Protein AF-X1EFK5-F1 (afdb_monomer)

Foldseek 3Di:
DVVCVVVVNPAQEDAAAFDDPQKDKAKDKAFDDDPVCVVVRCVVCVVVRRVDDCVQKDKDKDWDDWDADPVRTIMTIMTIIMHGPVRCVVVVVVSVVVSHDYPHYHHPQLVVLVVCVVVDDAPDPDDDPAFEWEWEWAAAQQWIKIFIDTNSDTHDIDTGRAHNVQLLVVQCVVVVHDSVVSSVVLLVDAADDDPVPDVVPDDPSNVSVVVRLVVVVVVVVVRVVVVPVVDDRYDYDYYHYHYPCVSRHPSVD

InterPro domains:
  IPR005883 Type IV pilus inner membrane component PilM [PF11104] (4-252)
  IPR005883 Type IV pilus inner membrane component PilM [TIGR01175] (2-251)
  IPR043129 ATPase, nucleotide binding domain [SSF53067] (10-107)
  IPR043129 ATPase, nucleotide binding domain [SSF53067] (129-252)
  IPR050696 Bacterial cell division protein FtsA/MreB [PTHR32432] (3-251)

Radius of gyration: 21.04 Å; Cα contacts (8 Å, |Δi|>4): 384; chains: 1; bounding box: 59×43×59 Å

Solvent-accessible surface area (backbone atoms only — not comparable to full-atom values): 14571 Å² total; per-residue (Å²): 92,65,70,38,61,79,67,71,51,80,77,40,71,40,74,48,65,47,84,53,90,70,51,46,63,45,73,46,81,44,71,62,73,57,80,91,47,44,64,61,57,47,64,70,53,39,70,85,76,43,98,61,67,66,89,57,33,48,74,52,75,44,84,73,50,75,50,69,47,98,88,66,50,55,29,26,37,29,41,39,37,36,33,43,44,82,71,51,49,64,56,52,54,50,30,53,77,52,64,35,46,75,78,44,83,45,41,48,67,61,53,48,45,66,75,41,48,94,77,50,63,70,75,71,83,77,92,62,90,45,50,58,30,33,36,39,38,33,28,30,51,73,29,23,39,40,30,35,31,41,62,80,39,85,67,45,63,45,78,40,88,53,26,46,48,59,41,22,52,49,36,11,63,75,70,74,48,53,59,69,58,20,44,52,48,57,73,70,43,66,53,71,76,67,96,82,43,53,74,90,76,54,51,72,60,35,54,48,44,54,55,52,52,50,52,52,52,51,53,50,52,53,51,53,52,53,50,49,73,76,37,82,51,67,37,81,74,51,76,46,76,33,50,75,54,55,69,41,51,66,72,87,114

Secondary structure (DSSP, 8-state):
-HHHHHTT----EEEEEE--TT-EEEEEEEE---HHHHHHHHHHHGGGT--S-STTEEEEEEEEEEEE-TTS-EEEEEEEEEEEHHHHHHHHHHHHHTT-EEEEEEEHHHHHHHHTGGGSPP---S--SSEEEEEEEEE-SS-EEEEEEETTEEEEEEEES--HHHHHHHHHHHHT--HHHHHHHHHHPPP--STT--GGG--HHHHHHHHHHHHHHHHHHHHHHHHHHHSSSEEEEEEEEESGGGGSTTTT-

pLDDT: mean 90.5, std 8.95, range [49.09, 98.5]

Mean predicted aligned error: 5.88 Å

Nearest PDB structures (foldseek):
  3jc8-assembly1_Ma  TM=8.433E-01  e=5.543E-17  Myxococcus xanthus DK 1622
  5eoy-assembly1_B  TM=6.710E-01  e=8.844E-16  Pseudomonas aeruginosa PAO1
  5eox-assembly1_B  TM=6.622E-01  e=1.000E-15  Pseudomonas aeruginosa PAO1
  5eoy-assembly1_A  TM=6.599E-01  e=1.131E-15  Pseudomonas aeruginosa PAO1
  5eq6-assembly1_B  TM=6.150E-01  e=1.968E-15  Pseudomonas aeruginosa PAO1

Structure (mmCIF, N/CA/C/O backbone):
data_AF-X1EFK5-F1
#
_entry.id   AF-X1EFK5-F1
#
loop_
_atom_site.group_PDB
_atom_site.id
_atom_site.type_symbol
_atom_site.label_atom_id
_atom_site.label_alt_id
_atom_site.label_comp_id
_atom_site.label_asym_id
_atom_site.label_entity_id
_atom_site.label_seq_id
_atom_site.pdbx_PDB_ins_code
_atom_site.Cartn_x
_atom_site.Cartn_y
_atom_site.Cartn_z
_atom_site.occupancy
_atom_site.B_iso_or_equiv
_atom_site.auth_seq_id
_atom_site.auth_comp_id
_atom_site.auth_asym_id
_atom_site.auth_atom_id
_atom_site.pdbx_PDB_model_num
ATOM 1 N N . ILE A 1 1 ? -21.624 -8.723 -3.333 1.00 80.75 1 ILE A N 1
ATOM 2 C CA . ILE A 1 1 ? -22.731 -8.443 -4.284 1.00 80.75 1 ILE A CA 1
ATOM 3 C C . ILE A 1 1 ? -23.569 -7.282 -3.770 1.00 80.75 1 ILE A C 1
ATOM 5 O O . ILE A 1 1 ? -23.765 -6.357 -4.537 1.00 80.75 1 ILE A O 1
ATOM 9 N N . GLU A 1 2 ? -23.960 -7.295 -2.493 1.00 89.50 2 GLU A N 1
ATOM 10 C CA . GLU A 1 2 ? -24.650 -6.192 -1.797 1.00 89.50 2 GLU A CA 1
ATOM 11 C C . GLU A 1 2 ? -24.075 -4.806 -2.128 1.00 89.50 2 GLU A C 1
ATOM 13 O O . GLU A 1 2 ? -24.748 -4.042 -2.802 1.00 89.50 2 GLU A O 1
ATOM 18 N N . LEU A 1 3 ? -22.780 -4.565 -1.874 1.00 90.06 3 LEU A N 1
ATOM 19 C CA . LEU A 1 3 ? -22.120 -3.295 -2.226 1.00 90.06 3 LEU A CA 1
ATOM 20 C C . LEU A 1 3 ? -22.341 -2.839 -3.683 1.00 90.06 3 LEU A C 1
ATOM 22 O O . LEU A 1 3 ? -22.539 -1.653 -3.929 1.00 90.06 3 LEU A O 1
ATOM 26 N N . LEU A 1 4 ? -22.292 -3.757 -4.659 1.00 90.12 4 LEU A N 1
ATOM 27 C CA . LEU A 1 4 ? -22.507 -3.402 -6.069 1.00 90.12 4 LEU A CA 1
ATOM 28 C C . LEU A 1 4 ? -23.964 -3.019 -6.330 1.00 90.12 4 LEU A C 1
ATOM 30 O O . LEU A 1 4 ? -24.215 -2.094 -7.096 1.00 90.12 4 LEU A O 1
ATOM 34 N N . ASN A 1 5 ? -24.905 -3.726 -5.702 1.00 90.44 5 ASN A N 1
ATOM 35 C CA . ASN A 1 5 ? -26.329 -3.439 -5.824 1.00 90.44 5 ASN A CA 1
ATOM 36 C C . ASN A 1 5 ? -26.669 -2.097 -5.169 1.00 90.44 5 ASN A C 1
ATOM 38 O O . ASN A 1 5 ? -27.293 -1.261 -5.818 1.00 90.44 5 ASN A O 1
ATOM 42 N N . ASP A 1 6 ? -26.184 -1.867 -3.949 1.00 94.50 6 ASP A N 1
ATOM 43 C CA . ASP A 1 6 ? -26.408 -0.632 -3.190 1.00 94.50 6 ASP A CA 1
ATOM 44 C C . ASP A 1 6 ? -25.792 0.582 -3.891 1.00 94.50 6 ASP A C 1
ATOM 46 O O . ASP A 1 6 ? -26.360 1.670 -3.883 1.00 94.50 6 ASP A O 1
ATOM 50 N N . SER A 1 7 ? -24.653 0.387 -4.564 1.00 92.56 7 SER A N 1
ATOM 51 C CA . SER A 1 7 ? -23.987 1.434 -5.351 1.00 92.56 7 SER A CA 1
ATOM 52 C C . SER A 1 7 ? -24.562 1.598 -6.768 1.00 92.56 7 SER A C 1
ATOM 54 O O . SER A 1 7 ? -24.068 2.420 -7.536 1.00 92.56 7 SER A O 1
ATOM 56 N N . GLY A 1 8 ? -25.551 0.790 -7.172 1.00 94.25 8 GLY A N 1
ATOM 57 C CA . GLY A 1 8 ? -26.124 0.811 -8.525 1.00 94.25 8 GLY A CA 1
ATOM 58 C C . GLY A 1 8 ? -25.172 0.350 -9.642 1.00 94.25 8 GLY A C 1
ATOM 59 O O . GLY A 1 8 ? -25.444 0.575 -10.824 1.00 94.25 8 GLY A O 1
ATOM 60 N N . ILE A 1 9 ? -24.058 -0.308 -9.305 1.00 94.06 9 ILE A N 1
ATOM 61 C CA . ILE A 1 9 ? -23.017 -0.719 -10.254 1.00 94.06 9 ILE A CA 1
ATOM 62 C C . ILE A 1 9 ? -23.409 -2.036 -10.938 1.00 94.06 9 ILE A C 1
ATOM 64 O O . ILE A 1 9 ? -23.478 -3.115 -10.338 1.00 94.06 9 ILE A O 1
ATOM 68 N N . ARG A 1 10 ? -23.629 -1.957 -12.254 1.00 92.38 10 ARG A N 1
ATOM 69 C CA . ARG A 1 10 ? -24.000 -3.109 -13.095 1.00 92.38 10 ARG A CA 1
ATOM 70 C C . ARG A 1 10 ? -22.813 -3.809 -13.744 1.00 92.38 10 ARG A C 1
ATOM 72 O O . ARG A 1 10 ? -22.925 -4.994 -14.054 1.00 92.38 10 ARG A O 1
ATOM 79 N N . ASP A 1 11 ? -21.690 -3.114 -13.927 1.00 93.44 11 ASP A N 1
ATOM 80 C CA . ASP A 1 11 ? -20.479 -3.752 -14.442 1.00 93.44 11 ASP A CA 1
ATOM 81 C C . ASP A 1 11 ? -19.990 -4.816 -13.444 1.00 93.44 11 ASP A C 1
ATOM 83 O O . ASP A 1 11 ? -20.235 -4.761 -12.233 1.00 93.44 11 ASP A O 1
ATOM 87 N N . ARG A 1 12 ? -19.362 -5.853 -13.982 1.00 94.00 12 ARG A N 1
ATOM 88 C CA . ARG A 1 12 ? -18.769 -6.957 -13.233 1.00 94.00 12 ARG A CA 1
ATOM 89 C C . ARG A 1 12 ? -17.267 -7.027 -13.437 1.00 94.00 12 ARG A C 1
ATOM 91 O O . ARG A 1 12 ? -16.645 -7.912 -12.878 1.00 94.00 12 ARG A O 1
ATOM 98 N N . LYS A 1 13 ? -16.664 -6.136 -14.216 1.00 96.00 13 LYS A N 1
ATOM 99 C CA . LYS A 1 13 ? -15.214 -6.022 -14.349 1.00 96.00 13 LYS A CA 1
ATOM 100 C C . LYS A 1 13 ? -14.667 -5.189 -13.196 1.00 96.00 13 LYS A C 1
ATOM 102 O O . LYS A 1 13 ? -15.255 -4.175 -12.834 1.00 96.00 13 LYS A O 1
ATOM 107 N N . ALA A 1 14 ? -13.537 -5.606 -12.638 1.00 95.00 14 ALA A N 1
ATOM 108 C CA . ALA A 1 14 ? -12.872 -4.857 -11.580 1.00 95.00 14 ALA A CA 1
ATOM 109 C C . ALA A 1 14 ? -11.353 -4.884 -11.737 1.00 95.00 14 ALA A C 1
ATOM 111 O O . ALA A 1 14 ? -10.776 -5.861 -12.217 1.00 95.00 14 ALA A O 1
ATOM 112 N N . ILE A 1 15 ? -10.719 -3.812 -11.281 1.00 95.62 15 ILE A N 1
ATOM 113 C CA . ILE A 1 15 ? -9.301 -3.795 -10.935 1.00 95.62 15 ILE A CA 1
ATOM 114 C C . ILE A 1 15 ? -9.251 -3.926 -9.418 1.00 95.62 15 ILE A C 1
ATOM 116 O O . ILE A 1 15 ? -9.940 -3.184 -8.718 1.00 95.62 15 ILE A O 1
ATOM 120 N N . ILE A 1 16 ? -8.479 -4.883 -8.915 1.00 94.88 16 ILE A N 1
ATOM 121 C CA . ILE A 1 16 ? -8.256 -5.029 -7.477 1.00 94.88 16 ILE A CA 1
ATOM 122 C C . ILE A 1 16 ? -6.823 -4.659 -7.137 1.00 94.88 16 ILE A C 1
ATOM 124 O O . ILE A 1 16 ? -5.939 -4.786 -7.976 1.00 94.88 16 ILE A O 1
ATOM 128 N N . ALA A 1 17 ? -6.598 -4.233 -5.900 1.00 93.38 17 ALA A N 1
ATOM 129 C CA . ALA A 1 17 ? -5.263 -4.040 -5.363 1.00 93.38 17 ALA A CA 1
ATOM 130 C C . ALA A 1 17 ? -5.050 -4.987 -4.182 1.00 93.38 17 ALA A C 1
ATOM 132 O O . ALA A 1 17 ? -5.898 -5.081 -3.293 1.00 93.38 17 ALA A O 1
ATOM 133 N N . ILE A 1 18 ? -3.914 -5.674 -4.166 1.00 91.69 18 ILE A N 1
ATOM 134 C CA . ILE A 1 18 ? -3.481 -6.526 -3.067 1.00 91.69 18 ILE A CA 1
ATOM 135 C C . ILE A 1 18 ? -2.423 -5.816 -2.229 1.00 91.69 18 ILE A C 1
ATOM 137 O O . ILE A 1 18 ? -1.687 -4.930 -2.670 1.00 91.69 18 ILE A O 1
ATOM 141 N N . THR A 1 19 ? -2.337 -6.244 -0.982 1.00 84.62 19 THR A N 1
ATOM 142 C CA . THR A 1 19 ? -1.261 -5.893 -0.067 1.00 84.62 19 THR A CA 1
ATOM 143 C C . THR A 1 19 ? -0.931 -7.114 0.777 1.00 84.62 19 THR A C 1
ATOM 145 O O . THR A 1 19 ? -1.76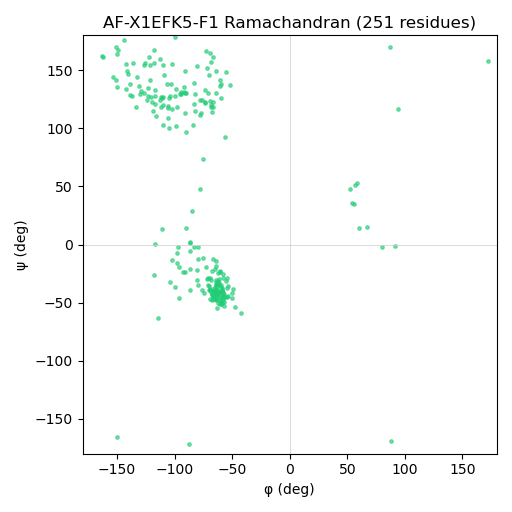2 -8.004 0.958 1.00 84.62 19 THR A O 1
ATOM 148 N N . GLY A 1 20 ? 0.290 -7.183 1.289 1.00 79.75 20 GLY A N 1
ATOM 149 C CA . GLY A 1 20 ? 0.718 -8.283 2.139 1.00 79.75 20 GLY A CA 1
ATOM 150 C C . GLY A 1 20 ? 2.203 -8.212 2.436 1.00 79.75 20 GLY A C 1
ATOM 151 O O . GLY A 1 20 ? 2.961 -7.575 1.712 1.00 79.75 20 GLY A O 1
ATOM 152 N N . GLN A 1 21 ? 2.633 -8.854 3.520 1.00 78.25 21 GLN A N 1
ATOM 153 C CA . GLN A 1 21 ? 4.052 -8.897 3.885 1.00 78.25 21 GLN A CA 1
ATOM 154 C C . GLN A 1 21 ? 4.893 -9.639 2.837 1.00 78.25 21 GLN A C 1
ATOM 156 O O . GLN A 1 21 ? 6.063 -9.328 2.649 1.00 78.25 21 GLN A O 1
ATOM 161 N N . LYS A 1 22 ? 4.285 -10.624 2.165 1.00 85.88 22 LYS A N 1
ATOM 162 C CA . LYS A 1 22 ? 4.946 -11.438 1.143 1.00 85.88 22 LYS A CA 1
ATOM 163 C C . LYS A 1 22 ? 4.889 -10.826 -0.258 1.00 85.88 22 LYS A C 1
ATOM 165 O O . LYS A 1 22 ? 5.498 -11.387 -1.156 1.00 85.88 22 LYS A O 1
ATOM 170 N N . VAL A 1 23 ? 4.185 -9.709 -0.456 1.00 90.88 23 VAL A N 1
ATOM 171 C CA . VAL A 1 23 ? 4.221 -8.983 -1.732 1.00 90.88 23 VAL A CA 1
ATOM 172 C C . VAL A 1 23 ? 5.522 -8.184 -1.769 1.00 90.88 23 VAL A C 1
ATOM 174 O O . VAL A 1 23 ? 5.707 -7.258 -0.980 1.00 90.88 23 VAL A O 1
ATOM 177 N N . ILE A 1 24 ? 6.441 -8.581 -2.643 1.00 89.94 24 ILE A N 1
ATOM 178 C CA . ILE A 1 24 ? 7.738 -7.938 -2.839 1.00 89.94 24 ILE A CA 1
ATOM 179 C C . ILE A 1 24 ? 7.613 -6.963 -3.996 1.00 89.94 24 ILE A C 1
ATOM 181 O O . ILE A 1 24 ? 7.130 -7.323 -5.061 1.00 89.94 24 ILE A O 1
ATOM 185 N N . ILE A 1 25 ? 8.053 -5.729 -3.776 1.00 91.19 25 ILE A N 1
ATOM 186 C CA . ILE A 1 25 ? 8.110 -4.690 -4.799 1.00 91.19 25 ILE A CA 1
ATOM 187 C C . ILE A 1 25 ? 9.485 -4.049 -4.685 1.00 91.19 25 ILE A C 1
ATOM 189 O O . ILE A 1 25 ? 9.835 -3.529 -3.618 1.00 91.19 25 ILE A O 1
ATOM 193 N N . ARG A 1 26 ? 10.291 -4.131 -5.741 1.00 88.12 26 ARG A N 1
ATOM 194 C CA . ARG A 1 26 ? 11.694 -3.719 -5.682 1.00 88.12 26 ARG A CA 1
ATOM 195 C C . ARG A 1 26 ? 12.184 -3.217 -7.029 1.00 88.12 26 ARG A C 1
ATOM 197 O O . ARG A 1 26 ? 11.945 -3.855 -8.044 1.00 88.12 26 ARG A O 1
ATOM 204 N N . GLU A 1 27 ? 12.907 -2.103 -7.023 1.00 88.88 27 GLU A N 1
ATOM 205 C CA . GLU A 1 27 ? 13.687 -1.694 -8.191 1.00 88.88 27 GLU A CA 1
ATOM 206 C C . GLU A 1 27 ? 14.952 -2.568 -8.256 1.00 88.88 27 GLU A C 1
ATOM 208 O O . GLU A 1 27 ? 15.706 -2.652 -7.280 1.00 88.88 27 GLU A O 1
ATOM 213 N N . ILE A 1 28 ? 15.157 -3.244 -9.384 1.00 91.50 28 ILE A N 1
ATOM 214 C CA . ILE A 1 28 ? 16.347 -4.040 -9.698 1.00 91.50 28 ILE A CA 1
ATOM 215 C C . ILE A 1 28 ? 17.047 -3.445 -10.923 1.00 91.50 28 ILE A C 1
ATOM 217 O O . ILE A 1 28 ? 16.429 -2.735 -11.717 1.00 91.50 28 ILE A O 1
ATOM 221 N N . VAL A 1 29 ? 18.346 -3.705 -11.058 1.00 92.00 29 VAL A N 1
ATOM 222 C CA . VAL A 1 29 ? 19.166 -3.213 -12.172 1.00 92.00 29 VAL A CA 1
ATOM 223 C C . VAL A 1 29 ? 19.586 -4.403 -13.020 1.00 92.00 29 VAL A C 1
ATOM 225 O O . VAL A 1 29 ? 20.175 -5.343 -12.492 1.00 92.00 29 VAL A O 1
ATOM 228 N N . LEU A 1 30 ? 19.282 -4.348 -14.314 1.00 94.31 30 LEU A N 1
ATOM 229 C CA . LEU A 1 30 ? 19.589 -5.384 -15.299 1.00 94.31 30 LEU A CA 1
ATOM 230 C C . LEU A 1 30 ? 20.376 -4.780 -16.473 1.00 94.31 30 LEU A C 1
ATOM 232 O O . LEU A 1 30 ? 20.253 -3.577 -16.716 1.00 94.31 30 LEU A O 1
ATOM 236 N N . PRO A 1 31 ? 21.155 -5.575 -17.226 1.00 94.56 31 PRO A N 1
ATOM 237 C CA . PRO A 1 31 ? 21.649 -5.160 -18.539 1.00 94.56 31 PRO A CA 1
ATOM 238 C C . PRO A 1 31 ? 20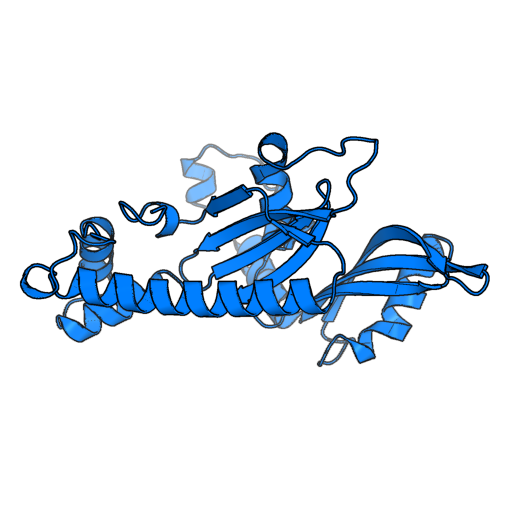.492 -4.761 -19.462 1.00 94.56 31 PRO A C 1
ATOM 240 O O . PRO A 1 31 ? 19.402 -5.323 -19.353 1.00 94.56 31 PRO A O 1
ATOM 243 N N . ILE A 1 32 ? 20.715 -3.806 -20.368 1.00 94.56 32 ILE A N 1
ATOM 244 C CA . ILE A 1 32 ? 19.691 -3.415 -21.345 1.00 94.56 32 ILE A CA 1
ATOM 245 C C . ILE A 1 32 ? 19.308 -4.604 -22.242 1.00 94.56 32 ILE A C 1
ATOM 247 O O . ILE A 1 32 ? 20.177 -5.342 -22.708 1.00 94.56 32 ILE A O 1
ATOM 251 N N . MET A 1 33 ? 18.012 -4.783 -22.489 1.00 93.69 33 MET A N 1
ATOM 252 C CA . MET A 1 33 ? 17.469 -5.844 -23.343 1.00 93.69 33 MET A CA 1
ATOM 253 C C . MET A 1 33 ? 16.176 -5.385 -24.020 1.00 93.69 33 MET A C 1
ATOM 255 O O . MET A 1 33 ? 15.612 -4.351 -23.652 1.00 93.69 33 MET A O 1
ATOM 259 N N . GLU A 1 34 ? 15.704 -6.137 -25.013 1.00 92.62 34 GLU A N 1
ATOM 260 C CA . GLU A 1 34 ? 14.408 -5.853 -25.631 1.00 92.62 34 GLU A CA 1
ATOM 261 C C . GLU A 1 34 ? 13.254 -6.206 -24.681 1.00 92.62 34 GLU A C 1
ATOM 263 O O . GLU A 1 34 ? 13.346 -7.136 -23.880 1.00 92.62 34 GLU A O 1
ATOM 268 N N . ASP A 1 35 ? 12.115 -5.520 -24.811 1.00 90.25 35 ASP A N 1
ATOM 269 C CA . ASP A 1 35 ? 10.960 -5.731 -23.923 1.00 90.25 35 ASP A CA 1
ATOM 270 C C . ASP A 1 35 ? 10.455 -7.192 -23.939 1.00 90.25 35 ASP A C 1
ATOM 272 O O . ASP A 1 35 ? 9.965 -7.697 -22.931 1.00 90.25 35 ASP A O 1
ATOM 276 N N . LYS A 1 36 ? 10.635 -7.912 -25.058 1.00 93.81 36 LYS A N 1
ATOM 277 C CA . LYS A 1 36 ? 10.289 -9.342 -25.186 1.00 93.81 36 LYS A CA 1
ATOM 278 C C . LYS A 1 36 ? 11.168 -10.266 -24.326 1.00 93.81 36 LYS A C 1
ATOM 280 O O . LYS A 1 36 ? 10.766 -11.387 -24.027 1.00 93.81 36 LYS A O 1
ATOM 285 N N . GLU A 1 37 ? 12.361 -9.810 -23.952 1.00 95.06 37 GLU A N 1
ATOM 286 C CA . GLU A 1 37 ? 13.355 -10.552 -23.165 1.00 95.06 37 GLU A CA 1
ATOM 287 C C . GLU A 1 37 ? 13.298 -10.183 -21.677 1.00 95.06 37 GLU A C 1
ATOM 289 O O . GLU A 1 37 ? 13.784 -10.942 -20.836 1.00 95.06 37 GLU A O 1
ATOM 294 N N . LEU A 1 38 ? 12.642 -9.063 -21.342 1.00 94.75 38 LEU A N 1
ATOM 295 C CA . LEU A 1 38 ? 12.546 -8.505 -19.992 1.00 94.75 38 LEU A CA 1
ATOM 296 C C . LEU A 1 38 ? 12.166 -9.551 -18.946 1.00 94.75 38 LEU A C 1
ATOM 298 O O . LEU A 1 38 ? 12.869 -9.724 -17.952 1.00 94.75 38 LEU A O 1
ATOM 302 N N . MET A 1 39 ? 11.066 -10.271 -19.173 1.00 95.12 39 MET A N 1
ATOM 303 C CA . MET A 1 39 ? 10.583 -11.253 -18.202 1.00 95.12 39 MET A CA 1
ATOM 304 C C . MET A 1 39 ? 11.569 -12.404 -17.998 1.00 95.12 39 MET A C 1
ATOM 306 O O . MET A 1 39 ? 11.714 -12.873 -16.874 1.00 95.12 39 MET A O 1
ATOM 310 N N . ALA A 1 40 ? 12.294 -12.832 -19.035 1.00 94.62 40 ALA A N 1
ATOM 311 C CA . ALA A 1 40 ? 13.311 -13.871 -18.889 1.00 94.62 40 ALA A CA 1
ATOM 312 C C . ALA A 1 40 ? 14.491 -13.379 -18.032 1.00 94.62 40 ALA A C 1
ATOM 314 O O . ALA A 1 40 ? 14.911 -14.076 -17.107 1.00 94.62 40 ALA A O 1
ATOM 315 N N . GLY A 1 41 ? 14.969 -12.154 -18.279 1.00 94.62 41 GLY A N 1
ATOM 316 C CA . GLY A 1 41 ? 16.014 -11.524 -17.466 1.00 94.62 41 GLY A CA 1
ATOM 317 C C . GLY A 1 41 ? 15.585 -11.314 -16.012 1.00 94.62 41 GLY A C 1
ATOM 318 O O . GLY A 1 41 ? 16.346 -11.584 -15.083 1.00 94.62 41 GLY A O 1
ATOM 319 N N . VAL A 1 42 ? 14.333 -10.908 -15.797 1.00 95.38 42 VAL A N 1
ATOM 320 C CA . VAL A 1 42 ? 13.751 -10.760 -14.459 1.00 95.38 42 VAL A CA 1
ATOM 321 C C . VAL A 1 42 ? 13.670 -12.099 -13.736 1.00 95.38 42 VAL A C 1
ATOM 323 O O . VAL A 1 42 ? 14.098 -12.178 -12.590 1.00 95.38 42 VAL A O 1
ATOM 326 N N . MET A 1 43 ? 13.160 -13.151 -14.380 1.00 94.88 43 MET A N 1
ATOM 327 C CA . MET A 1 43 ? 13.053 -14.483 -13.770 1.00 94.88 43 MET A CA 1
ATOM 328 C C . MET A 1 43 ? 14.422 -15.055 -13.385 1.00 94.88 43 MET A C 1
ATOM 330 O O . MET A 1 43 ? 14.529 -15.742 -12.372 1.00 94.88 43 MET A O 1
ATOM 334 N N . TRP A 1 44 ? 15.468 -14.736 -14.151 1.00 94.00 44 TRP A N 1
ATOM 335 C CA . TRP A 1 44 ? 16.843 -15.127 -13.842 1.00 94.00 44 TRP A CA 1
ATOM 336 C C . TRP A 1 44 ? 17.389 -14.447 -12.576 1.00 94.00 44 TRP A C 1
ATOM 338 O O . TRP A 1 44 ? 18.066 -15.074 -11.762 1.00 94.00 44 TRP A O 1
ATOM 348 N N . GLU A 1 45 ? 17.081 -13.165 -12.383 1.00 93.94 45 GLU A N 1
ATOM 349 C CA . GLU A 1 45 ? 17.593 -12.358 -11.268 1.00 93.94 45 GLU A CA 1
ATOM 350 C C . GLU A 1 45 ? 16.695 -12.392 -10.019 1.00 93.94 45 GLU A C 1
ATOM 352 O O . GLU A 1 45 ? 17.178 -12.213 -8.896 1.00 93.94 45 GLU A O 1
ATOM 357 N N . ALA A 1 46 ? 15.401 -12.681 -10.182 1.00 92.81 46 ALA A N 1
ATOM 358 C CA . ALA A 1 46 ? 14.395 -12.730 -9.122 1.00 92.81 46 ALA A CA 1
ATOM 359 C C . ALA A 1 46 ? 14.794 -13.551 -7.876 1.00 92.81 46 ALA A C 1
ATOM 361 O O . ALA A 1 46 ? 14.513 -13.063 -6.775 1.00 92.81 46 ALA A O 1
ATOM 362 N N . PRO A 1 47 ? 15.495 -14.708 -7.963 1.00 93.50 47 PRO A N 1
ATOM 363 C CA . PRO A 1 47 ? 15.904 -15.475 -6.781 1.00 93.50 47 PRO A CA 1
ATOM 364 C C . PRO A 1 47 ? 16.771 -14.692 -5.783 1.00 93.50 47 PRO A C 1
ATOM 366 O O . PRO A 1 47 ? 16.773 -14.993 -4.592 1.00 93.50 47 PRO A O 1
ATOM 369 N N . LYS A 1 48 ? 17.491 -13.652 -6.231 1.00 92.75 48 LYS A N 1
ATOM 370 C CA . LYS A 1 48 ? 18.295 -12.786 -5.347 1.00 92.75 48 LYS A CA 1
ATOM 371 C C . LYS A 1 48 ? 17.435 -11.849 -4.494 1.00 92.75 48 LYS A C 1
ATOM 373 O O . LYS A 1 48 ? 17.904 -11.308 -3.491 1.00 92.75 48 LYS A O 1
ATOM 378 N N . TYR A 1 49 ? 16.188 -11.620 -4.901 1.00 89.19 49 TYR A N 1
ATOM 379 C CA . TYR A 1 49 ? 15.306 -10.603 -4.331 1.00 89.19 49 TYR A CA 1
ATOM 380 C C . TYR A 1 49 ? 14.046 -11.183 -3.689 1.00 89.19 49 TYR A C 1
ATOM 382 O O . TYR A 1 49 ? 13.492 -10.552 -2.785 1.00 89.19 49 TYR A O 1
ATOM 390 N N . VAL A 1 50 ? 13.603 -12.355 -4.142 1.00 90.56 50 VAL A N 1
ATOM 391 C CA .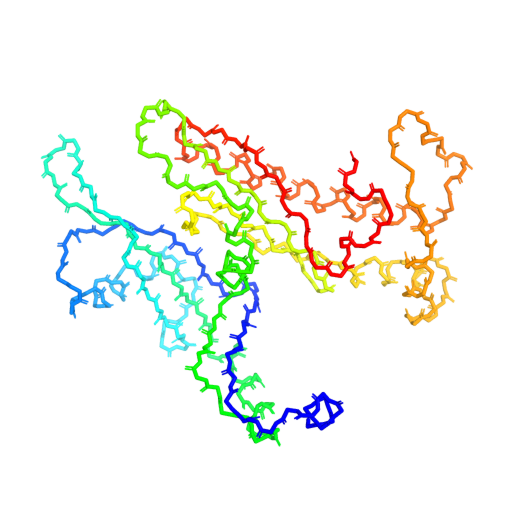 VAL A 1 50 ? 12.372 -13.020 -3.718 1.00 90.56 50 VAL A CA 1
ATOM 392 C C . VAL A 1 50 ? 12.731 -14.204 -2.808 1.00 90.56 50 VAL A C 1
ATOM 394 O O . VAL A 1 50 ? 13.273 -15.197 -3.281 1.00 90.56 50 VAL A O 1
ATOM 397 N N . PRO A 1 51 ? 12.458 -14.129 -1.490 1.00 89.25 51 PRO A N 1
ATOM 398 C CA . PRO A 1 51 ? 12.931 -15.108 -0.505 1.00 89.25 51 PRO A CA 1
ATOM 399 C C . PRO A 1 51 ? 12.018 -16.345 -0.390 1.00 89.25 51 PRO A C 1
ATOM 401 O O . PRO A 1 51 ? 11.871 -16.917 0.690 1.00 89.25 51 PRO A O 1
ATOM 404 N N . TYR A 1 52 ? 11.327 -16.709 -1.466 1.00 90.88 52 TYR A N 1
ATOM 405 C CA . TYR A 1 52 ? 10.400 -17.835 -1.528 1.00 90.88 52 TYR A CA 1
ATOM 406 C C . TYR A 1 52 ? 10.347 -18.395 -2.949 1.00 90.88 52 TYR A C 1
ATOM 408 O O . TYR A 1 52 ? 10.882 -17.796 -3.879 1.00 90.88 52 TYR A O 1
ATOM 416 N N . ASP A 1 53 ? 9.705 -19.551 -3.092 1.00 91.56 53 ASP A N 1
ATOM 417 C CA . ASP A 1 53 ? 9.631 -20.277 -4.354 1.00 91.56 53 ASP A CA 1
ATOM 418 C C . ASP A 1 53 ? 8.963 -19.446 -5.463 1.00 91.56 53 ASP A C 1
ATOM 420 O O . ASP A 1 53 ? 7.848 -18.934 -5.293 1.00 91.56 53 ASP A O 1
ATOM 424 N N . LEU A 1 54 ? 9.662 -19.301 -6.591 1.00 90.69 54 LEU A N 1
ATOM 425 C CA . LEU A 1 54 ? 9.168 -18.562 -7.749 1.00 90.69 54 LEU A CA 1
ATOM 426 C C . LEU A 1 54 ? 8.049 -19.322 -8.468 1.00 90.69 54 LEU A C 1
ATOM 428 O O . LEU A 1 54 ? 7.145 -18.678 -8.997 1.00 90.69 54 LEU A O 1
ATOM 432 N N . ASP A 1 55 ? 8.045 -20.657 -8.422 1.00 91.94 55 ASP A N 1
ATOM 433 C CA . ASP A 1 55 ? 7.016 -21.481 -9.069 1.00 91.94 55 ASP A CA 1
ATOM 434 C C . ASP A 1 55 ? 5.653 -21.316 -8.382 1.00 91.94 55 ASP A C 1
ATOM 436 O O . ASP A 1 55 ? 4.593 -21.338 -9.020 1.00 91.94 55 ASP A O 1
ATOM 440 N N . GLU A 1 56 ? 5.666 -21.045 -7.077 1.00 92.38 56 GLU A N 1
ATOM 441 C CA . GLU A 1 56 ? 4.481 -20.727 -6.272 1.00 92.38 56 GLU A CA 1
ATOM 442 C C . GLU A 1 56 ? 4.161 -19.227 -6.221 1.00 92.38 56 GLU A C 1
ATOM 444 O O . GLU A 1 56 ? 3.330 -18.768 -5.425 1.00 92.38 56 GLU A O 1
ATOM 449 N N . SER A 1 57 ? 4.779 -18.451 -7.109 1.00 94.12 57 SER A N 1
ATOM 450 C CA . SER A 1 57 ? 4.647 -17.002 -7.164 1.00 94.12 57 SER A CA 1
ATOM 451 C C . SER A 1 57 ? 4.128 -16.518 -8.507 1.00 94.12 57 SER A C 1
ATOM 453 O O . SER A 1 57 ? 4.234 -17.171 -9.540 1.00 94.12 57 SER A O 1
ATOM 455 N N . ILE A 1 58 ? 3.500 -15.352 -8.469 1.00 94.56 58 ILE A N 1
ATOM 456 C CA . ILE A 1 58 ? 3.193 -14.547 -9.643 1.00 94.56 58 ILE A CA 1
ATOM 457 C C . ILE A 1 58 ? 4.197 -13.406 -9.636 1.00 94.56 58 ILE A C 1
ATOM 459 O O . ILE A 1 58 ? 4.357 -12.732 -8.615 1.00 94.56 58 ILE A O 1
ATOM 463 N N . ILE A 1 59 ? 4.884 -13.235 -10.760 1.00 95.12 59 ILE A N 1
ATOM 464 C CA . ILE A 1 59 ? 5.907 -12.216 -10.953 1.00 95.12 59 ILE A CA 1
ATOM 465 C C . ILE A 1 59 ? 5.515 -11.372 -12.152 1.00 95.12 59 ILE A C 1
ATOM 467 O O . ILE A 1 59 ? 5.122 -11.905 -13.188 1.00 95.12 59 ILE A O 1
ATOM 471 N N . ASP A 1 60 ? 5.633 -10.066 -11.983 1.00 94.62 60 ASP A N 1
ATOM 472 C CA . ASP A 1 60 ? 5.447 -9.077 -13.030 1.00 94.62 60 ASP A CA 1
ATOM 473 C C . ASP A 1 60 ? 6.563 -8.033 -12.942 1.00 94.62 60 ASP A C 1
ATOM 475 O O . ASP A 1 60 ? 7.194 -7.860 -11.889 1.00 94.62 60 ASP A O 1
ATOM 479 N N . ALA A 1 61 ? 6.838 -7.365 -14.055 1.00 94.12 61 ALA A N 1
ATOM 480 C CA . ALA A 1 61 ? 7.927 -6.413 -14.141 1.00 94.12 61 ALA A CA 1
ATOM 481 C C . ALA A 1 61 ? 7.667 -5.302 -15.152 1.00 94.12 61 ALA A C 1
ATOM 483 O O . ALA A 1 61 ? 7.182 -5.533 -16.256 1.00 94.12 61 ALA A O 1
ATOM 484 N N . GLU A 1 62 ? 8.091 -4.094 -14.791 1.00 91.75 62 GLU A N 1
ATOM 485 C CA . GLU A 1 62 ? 7.978 -2.919 -15.649 1.00 91.75 62 GLU A CA 1
ATOM 486 C C . GLU A 1 62 ? 9.324 -2.202 -15.755 1.00 91.75 62 GLU A C 1
ATOM 488 O O . GLU A 1 62 ? 9.995 -1.948 -14.750 1.00 91.75 62 GLU A O 1
ATOM 493 N N . LYS A 1 63 ? 9.735 -1.862 -16.981 1.00 92.12 63 LYS A N 1
ATOM 494 C CA . LYS A 1 63 ? 10.923 -1.036 -17.218 1.00 92.12 63 LYS A CA 1
ATOM 495 C C . LYS A 1 63 ? 10.648 0.396 -16.754 1.00 92.12 63 LYS A C 1
ATOM 497 O O . LYS A 1 63 ? 9.718 1.037 -17.224 1.00 92.12 63 LYS A O 1
ATOM 502 N N . VAL A 1 64 ? 11.481 0.897 -15.846 1.00 88.56 64 VAL A N 1
ATOM 503 C CA . VAL A 1 64 ? 11.334 2.226 -15.233 1.00 88.56 64 VAL A CA 1
ATOM 504 C C . VAL A 1 64 ? 12.187 3.268 -15.945 1.00 88.56 64 VAL A C 1
ATOM 506 O O . VAL A 1 64 ? 11.723 4.380 -16.180 1.00 88.56 64 VAL A O 1
ATOM 509 N N . ASP A 1 65 ? 13.450 2.935 -16.223 1.00 87.50 65 ASP A N 1
ATOM 510 C CA . ASP A 1 65 ? 14.417 3.861 -16.821 1.00 87.50 65 ASP A CA 1
ATOM 511 C C . ASP A 1 65 ? 15.609 3.105 -17.426 1.00 87.50 65 ASP A C 1
ATOM 513 O O . ASP A 1 65 ? 15.885 1.967 -17.042 1.00 87.50 65 ASP A O 1
ATOM 517 N N . GLU A 1 66 ? 16.353 3.756 -18.312 1.00 92.69 66 GLU A N 1
ATOM 518 C CA . GLU A 1 66 ? 17.592 3.252 -18.914 1.00 92.69 66 GLU A CA 1
ATOM 519 C C . GLU A 1 66 ? 18.739 4.216 -18.599 1.00 92.69 66 GLU A C 1
ATOM 521 O O . GLU A 1 66 ? 18.569 5.433 -18.568 1.00 92.69 66 GLU A O 1
ATOM 526 N N . PHE A 1 67 ? 19.929 3.689 -18.326 1.00 89.62 67 PHE A N 1
ATOM 527 C CA . PHE A 1 67 ? 21.091 4.510 -17.998 1.00 89.62 67 PHE A CA 1
ATOM 528 C C . PHE A 1 67 ? 22.392 3.845 -18.436 1.00 89.62 67 PHE A C 1
ATOM 530 O O . PHE A 1 67 ? 22.440 2.651 -18.717 1.00 89.62 67 PHE A O 1
ATOM 537 N N . VAL A 1 68 ? 23.464 4.632 -18.497 1.00 92.25 68 VAL A N 1
ATOM 538 C CA . VAL A 1 68 ? 24.808 4.140 -18.814 1.00 92.25 68 VAL A CA 1
ATOM 539 C C . VAL A 1 68 ? 25.660 4.218 -17.555 1.00 92.25 68 VAL A C 1
ATOM 541 O O . VAL A 1 68 ? 25.721 5.264 -16.902 1.00 92.25 68 VAL A O 1
ATOM 544 N N . GLU A 1 69 ? 26.283 3.106 -17.182 1.00 90.25 69 GLU A N 1
ATOM 545 C CA . GLU A 1 69 ? 27.242 3.057 -16.083 1.00 90.25 69 GLU A CA 1
ATOM 546 C C . GLU A 1 69 ? 28.570 3.725 -16.462 1.00 90.25 69 GLU A C 1
ATOM 548 O O . GLU A 1 69 ? 28.842 4.042 -17.620 1.00 90.25 69 GLU A O 1
ATOM 553 N N . LYS A 1 70 ? 29.420 3.988 -15.462 1.00 87.00 70 LYS A N 1
ATOM 554 C CA . LYS A 1 70 ? 30.690 4.711 -15.662 1.00 87.00 70 LYS A CA 1
ATOM 555 C C . LYS A 1 70 ? 31.666 3.988 -16.595 1.00 87.00 70 LYS A C 1
ATOM 557 O O . LYS A 1 70 ? 32.544 4.630 -17.159 1.00 87.00 70 LYS A O 1
ATOM 562 N N . ASP A 1 71 ? 31.532 2.675 -16.713 1.00 90.69 71 ASP A N 1
ATOM 563 C CA . ASP A 1 71 ? 32.321 1.803 -17.581 1.00 90.69 71 ASP A CA 1
ATOM 564 C C . ASP A 1 71 ? 31.757 1.699 -19.013 1.00 90.69 71 ASP A C 1
ATOM 566 O O . ASP A 1 71 ? 32.338 1.015 -19.851 1.00 90.69 71 ASP A O 1
ATOM 570 N N . GLY A 1 72 ? 30.658 2.402 -19.314 1.00 91.19 72 GLY A N 1
ATOM 571 C CA . GLY A 1 72 ? 30.015 2.424 -20.628 1.00 91.19 72 GLY A CA 1
ATOM 572 C C . GLY A 1 72 ? 28.921 1.372 -20.817 1.00 91.19 72 GLY A C 1
ATOM 573 O O . GLY A 1 72 ? 28.286 1.353 -21.875 1.00 91.19 72 GLY A O 1
ATOM 574 N N . ASN A 1 73 ? 28.655 0.527 -19.816 1.00 93.31 73 ASN A N 1
ATOM 575 C CA . ASN A 1 73 ? 27.615 -0.493 -19.906 1.00 93.31 73 ASN A CA 1
ATOM 576 C C . ASN A 1 73 ? 26.217 0.131 -19.870 1.00 93.31 73 ASN A C 1
ATOM 578 O O . ASN A 1 73 ? 25.895 0.945 -19.004 1.00 93.31 73 ASN A O 1
ATOM 582 N N . LYS A 1 74 ? 25.367 -0.263 -20.823 1.00 95.19 74 LYS A N 1
ATOM 583 C CA . LYS A 1 74 ? 23.960 0.146 -20.860 1.00 95.19 74 LYS A CA 1
ATOM 584 C C . LYS A 1 74 ? 23.140 -0.755 -19.944 1.00 95.19 74 LYS A C 1
ATOM 586 O O . LYS A 1 74 ? 23.062 -1.964 -20.157 1.00 95.19 74 LYS A O 1
ATOM 591 N N . MET A 1 75 ? 22.498 -0.140 -18.966 1.00 95.38 75 MET A N 1
ATOM 592 C CA . MET A 1 75 ? 21.703 -0.790 -17.936 1.00 95.38 75 MET A CA 1
ATOM 593 C C . MET A 1 75 ? 20.274 -0.254 -17.957 1.00 95.38 75 MET A C 1
ATOM 595 O O . MET A 1 75 ? 19.993 0.834 -18.459 1.00 95.38 75 MET A O 1
ATOM 599 N N . MET A 1 76 ? 19.366 -1.003 -17.354 1.00 93.81 76 MET A N 1
ATOM 600 C CA . MET A 1 76 ? 17.978 -0.615 -17.161 1.00 93.81 76 MET A CA 1
ATOM 601 C C . MET A 1 76 ? 17.541 -0.864 -15.721 1.00 93.81 76 MET A C 1
ATOM 603 O O . MET A 1 76 ? 17.955 -1.828 -15.075 1.00 93.81 76 MET A O 1
ATOM 607 N N . ARG A 1 77 ? 16.698 0.032 -15.208 1.00 91.56 77 ARG A N 1
ATOM 608 C CA . ARG A 1 77 ? 15.987 -0.123 -13.936 1.00 91.56 77 ARG A CA 1
ATOM 609 C C . ARG A 1 77 ? 14.647 -0.771 -14.211 1.00 91.56 77 ARG A C 1
ATOM 611 O O . ARG A 1 77 ? 13.898 -0.307 -15.069 1.00 91.56 77 ARG A O 1
ATOM 618 N N . VAL A 1 78 ? 14.330 -1.802 -13.446 1.00 93.38 78 VAL A N 1
ATOM 619 C CA . VAL A 1 78 ? 13.086 -2.559 -13.569 1.00 93.38 78 VAL A CA 1
ATOM 620 C C . VAL A 1 78 ? 12.397 -2.601 -12.220 1.00 93.38 78 VAL A C 1
ATOM 622 O O . VAL A 1 78 ? 13.022 -2.931 -11.214 1.00 93.38 78 VAL A O 1
ATOM 625 N N . LEU A 1 79 ? 11.108 -2.278 -12.189 1.00 91.94 79 LEU A N 1
ATOM 626 C CA . LEU A 1 79 ? 10.267 -2.482 -11.023 1.00 91.94 79 LEU A CA 1
ATOM 627 C C . LEU A 1 79 ? 9.768 -3.925 -11.042 1.00 91.94 79 LEU A C 1
ATOM 629 O O . LEU A 1 79 ? 8.866 -4.263 -11.798 1.00 91.94 79 LEU A O 1
ATOM 633 N N . LEU A 1 80 ? 10.369 -4.766 -10.208 1.00 93.81 80 LEU A N 1
ATOM 634 C CA . LEU A 1 80 ? 9.940 -6.136 -9.966 1.00 93.81 80 LEU A CA 1
ATOM 635 C C . LEU A 1 80 ? 8.805 -6.150 -8.942 1.00 93.81 80 LEU A C 1
ATOM 637 O O . LEU A 1 80 ? 8.962 -5.609 -7.843 1.00 93.81 80 LEU A O 1
ATOM 641 N N . VAL A 1 81 ? 7.714 -6.843 -9.259 1.00 93.88 81 VAL A N 1
ATOM 642 C CA . VAL A 1 81 ? 6.646 -7.187 -8.319 1.00 93.88 81 VAL A CA 1
ATOM 643 C C . VAL A 1 81 ? 6.512 -8.705 -8.249 1.00 93.88 81 VAL A C 1
ATOM 645 O O . VAL A 1 81 ? 6.342 -9.365 -9.266 1.00 93.88 81 VAL A O 1
ATOM 648 N N . ALA A 1 82 ? 6.563 -9.269 -7.045 1.00 94.62 82 ALA A N 1
ATOM 649 C CA . ALA A 1 82 ? 6.354 -10.693 -6.811 1.00 94.62 82 ALA A CA 1
ATOM 650 C C . ALA A 1 82 ? 5.358 -10.912 -5.671 1.00 94.62 82 ALA A C 1
ATOM 652 O O . ALA A 1 82 ? 5.429 -10.259 -4.626 1.00 94.62 82 ALA A O 1
ATOM 653 N N . ALA A 1 83 ? 4.424 -11.838 -5.854 1.00 94.62 83 ALA A N 1
ATOM 654 C CA . ALA A 1 83 ? 3.450 -12.207 -4.838 1.00 94.62 83 ALA A CA 1
ATOM 655 C C . ALA A 1 83 ? 3.179 -13.717 -4.873 1.00 94.62 83 ALA A C 1
ATOM 657 O O . ALA A 1 83 ? 2.903 -14.257 -5.945 1.00 94.62 83 ALA A O 1
ATOM 658 N N . PRO A 1 84 ? 3.168 -14.411 -3.720 1.00 94.56 84 PRO A N 1
ATOM 659 C CA . PRO A 1 84 ? 2.783 -15.814 -3.683 1.00 94.56 84 PRO A CA 1
ATOM 660 C C . PRO A 1 84 ? 1.344 -16.004 -4.165 1.00 94.56 84 PRO A C 1
ATOM 662 O O . PRO A 1 84 ? 0.449 -15.239 -3.783 1.00 94.56 84 PRO A O 1
ATOM 665 N N . LYS A 1 85 ? 1.084 -17.082 -4.909 1.00 94.38 85 LYS A N 1
ATOM 666 C CA . LYS A 1 85 ? -0.268 -17.456 -5.359 1.00 94.38 85 LYS A CA 1
ATOM 667 C C . LYS A 1 85 ? -1.250 -17.553 -4.189 1.00 94.38 85 LYS A C 1
ATOM 669 O O . LYS A 1 85 ? -2.392 -17.120 -4.313 1.00 94.38 85 LYS A O 1
ATOM 674 N N . SER A 1 86 ? -0.785 -18.015 -3.026 1.00 93.19 86 SER A N 1
ATOM 675 C CA . SER A 1 86 ? -1.568 -18.092 -1.781 1.00 93.19 86 SER A CA 1
ATOM 676 C C . SER A 1 86 ? -2.089 -16.744 -1.264 1.00 93.19 86 SER A C 1
ATOM 678 O O . SER A 1 86 ? -3.087 -16.719 -0.547 1.00 93.19 86 SER A O 1
ATOM 680 N N . ILE A 1 87 ? -1.462 -15.620 -1.631 1.00 91.62 87 ILE A N 1
ATOM 681 C CA . ILE A 1 87 ? -1.966 -14.276 -1.310 1.00 91.62 87 ILE A CA 1
ATOM 682 C C . ILE A 1 87 ? -3.077 -13.862 -2.279 1.00 91.62 87 ILE A C 1
ATOM 684 O O . ILE A 1 87 ? -4.018 -13.198 -1.863 1.00 91.62 87 ILE A O 1
ATOM 688 N N . ILE A 1 88 ? -2.995 -14.260 -3.551 1.00 93.44 88 ILE A N 1
ATOM 689 C CA . ILE A 1 88 ? -3.912 -13.821 -4.616 1.00 93.44 88 ILE A CA 1
ATOM 690 C C . ILE A 1 88 ? -5.169 -14.698 -4.681 1.00 93.44 88 ILE A C 1
ATOM 692 O O . ILE A 1 88 ? -6.276 -14.187 -4.859 1.00 93.44 88 ILE A O 1
ATOM 696 N N . GLN A 1 89 ? -5.023 -16.012 -4.496 1.00 94.25 89 GLN A N 1
ATOM 697 C CA . GLN A 1 89 ? -6.111 -16.989 -4.608 1.00 94.25 89 GLN A CA 1
ATOM 698 C C . GLN A 1 89 ? -7.340 -16.663 -3.739 1.00 94.25 89 GLN A C 1
ATOM 700 O O . GLN A 1 89 ? -8.448 -16.713 -4.277 1.00 94.25 89 GLN A O 1
ATOM 705 N N . PRO A 1 90 ? -7.213 -16.255 -2.457 1.00 94.44 90 PRO A N 1
ATOM 706 C CA . PRO A 1 90 ? -8.378 -15.888 -1.652 1.00 94.44 90 PRO A CA 1
ATOM 707 C C . PRO A 1 90 ? -9.199 -14.743 -2.260 1.00 94.44 90 PRO A C 1
ATOM 709 O O . PRO A 1 90 ? -10.429 -14.788 -2.232 1.00 94.44 90 PRO A O 1
ATOM 712 N N . TYR A 1 91 ? -8.544 -13.745 -2.868 1.00 94.00 91 TYR A N 1
ATOM 713 C CA . TYR A 1 91 ? -9.243 -12.668 -3.575 1.00 94.00 91 TYR A CA 1
ATOM 714 C C . TYR A 1 91 ? -9.977 -13.209 -4.801 1.00 94.00 91 TYR A C 1
ATOM 716 O O . TYR A 1 91 ? -11.142 -12.876 -5.008 1.00 94.00 91 TYR A O 1
ATOM 724 N N . MET A 1 92 ? -9.332 -14.074 -5.589 1.00 95.44 92 MET A N 1
ATOM 725 C CA . MET A 1 92 ? -9.952 -14.676 -6.776 1.00 95.44 92 MET A CA 1
ATOM 726 C C . MET A 1 92 ? -11.201 -15.485 -6.417 1.00 95.44 92 MET A C 1
ATOM 728 O O . MET A 1 92 ? -12.226 -15.356 -7.084 1.00 95.44 92 MET A O 1
ATOM 732 N N . GLU A 1 93 ? -11.155 -16.253 -5.328 1.00 96.38 93 GLU A N 1
ATOM 733 C CA . GLU A 1 93 ? -12.302 -17.020 -4.835 1.00 96.38 93 GLU A CA 1
ATOM 734 C C . GLU A 1 93 ? -13.468 -16.119 -4.412 1.00 96.38 93 GLU A C 1
ATOM 736 O O . GLU A 1 93 ? -14.624 -16.381 -4.758 1.00 96.38 93 GLU A O 1
ATOM 741 N N . VAL A 1 94 ? -13.184 -15.016 -3.712 1.00 94.88 94 VAL A N 1
ATOM 742 C CA . VAL A 1 94 ? -14.208 -14.030 -3.333 1.00 94.88 94 VAL A CA 1
ATOM 743 C C . VAL A 1 94 ? -14.822 -13.372 -4.571 1.00 94.88 94 VAL A C 1
ATOM 745 O O . VAL A 1 94 ? -16.049 -13.299 -4.680 1.00 94.88 94 VAL A O 1
ATOM 748 N N . LEU A 1 95 ? -14.000 -12.936 -5.530 1.00 95.19 95 LEU A N 1
ATOM 749 C CA . LEU A 1 95 ? -14.477 -12.310 -6.766 1.00 95.19 95 LEU A CA 1
ATOM 750 C C . LEU A 1 95 ? -15.323 -13.275 -7.599 1.00 95.19 95 LEU A C 1
ATOM 752 O O . LEU A 1 95 ? -16.401 -12.898 -8.059 1.00 95.19 95 LEU A O 1
ATOM 756 N N . LYS A 1 96 ? -14.902 -14.539 -7.716 1.00 95.50 96 LYS A N 1
ATOM 757 C CA . LYS A 1 96 ? -15.652 -15.594 -8.408 1.00 95.50 96 LYS A CA 1
ATOM 758 C C . LYS A 1 96 ? -17.026 -15.810 -7.779 1.00 95.50 96 LYS A C 1
ATOM 760 O O . LYS A 1 96 ? -18.029 -15.794 -8.494 1.00 95.50 96 LYS A O 1
ATOM 765 N N . LYS A 1 97 ? -17.102 -15.932 -6.448 1.00 94.69 97 LYS A N 1
ATOM 766 C CA . LYS A 1 97 ? -18.377 -16.037 -5.709 1.00 94.69 97 LYS A CA 1
ATOM 767 C C . LYS A 1 97 ? -19.261 -14.805 -5.912 1.00 94.69 97 LYS A C 1
ATOM 769 O O . LYS A 1 97 ? -20.477 -14.931 -6.026 1.00 94.69 97 LYS A O 1
ATOM 774 N N . ALA A 1 98 ? -18.654 -13.625 -6.013 1.00 93.81 98 ALA A N 1
ATOM 775 C CA . ALA A 1 98 ? -19.350 -12.374 -6.294 1.00 93.81 98 ALA A CA 1
ATOM 776 C C . ALA A 1 98 ? -19.689 -12.159 -7.783 1.00 93.81 98 ALA A C 1
ATOM 778 O O . ALA A 1 98 ? -20.325 -11.155 -8.108 1.00 93.81 98 ALA A O 1
ATOM 779 N N . ARG A 1 99 ? -19.297 -13.081 -8.678 1.00 94.31 99 ARG A N 1
ATOM 780 C CA . ARG A 1 99 ? -19.416 -12.960 -10.144 1.00 94.31 99 ARG A CA 1
ATOM 781 C C . ARG A 1 99 ? -18.733 -11.702 -10.697 1.00 94.31 99 ARG A C 1
ATOM 783 O O . ARG A 1 99 ? -19.229 -11.094 -11.641 1.00 94.31 99 ARG A O 1
ATOM 790 N N . ILE A 1 100 ? -17.614 -11.310 -10.093 1.00 96.19 100 ILE A N 1
ATOM 791 C CA . ILE A 1 100 ? -16.753 -10.214 -10.538 1.00 96.19 100 ILE A CA 1
ATOM 792 C C . ILE A 1 100 ? -15.581 -10.810 -11.325 1.00 96.19 100 ILE A C 1
ATOM 794 O O . ILE A 1 100 ? -14.963 -11.785 -10.906 1.00 96.19 100 ILE A O 1
ATOM 798 N N . ILE A 1 101 ? -15.280 -10.214 -12.472 1.00 96.31 101 ILE A N 1
ATOM 799 C CA . ILE A 1 101 ? -14.206 -10.572 -13.390 1.00 96.31 101 ILE A CA 1
ATOM 800 C C . ILE A 1 101 ? -13.024 -9.626 -13.123 1.00 96.31 101 ILE A C 1
ATOM 802 O O . ILE A 1 101 ? -13.065 -8.473 -13.572 1.00 96.31 101 ILE A O 1
ATOM 806 N N . PRO A 1 102 ? -11.970 -10.067 -12.412 1.00 95.88 102 PRO A N 1
ATOM 807 C CA . PRO A 1 102 ? -10.763 -9.265 -12.264 1.00 95.88 102 PRO A CA 1
ATOM 808 C C . PRO A 1 102 ? -10.102 -9.072 -13.631 1.00 95.88 102 PRO A C 1
ATOM 810 O O . PRO A 1 102 ? -9.914 -10.027 -14.385 1.00 95.88 102 PRO A O 1
ATOM 813 N N . LYS A 1 103 ? -9.776 -7.824 -13.964 1.00 96.94 103 LYS A N 1
ATOM 814 C CA . LYS A 1 103 ? -9.010 -7.464 -15.164 1.00 96.94 103 LYS A CA 1
ATOM 815 C C . LYS A 1 103 ? -7.545 -7.221 -14.857 1.00 96.94 103 LYS A C 1
ATOM 817 O O . LYS A 1 103 ? -6.704 -7.585 -15.665 1.00 96.94 103 LYS A O 1
ATOM 822 N N . ILE A 1 104 ? -7.269 -6.632 -13.698 1.00 95.25 104 ILE A N 1
ATOM 823 C CA . ILE A 1 104 ? -5.922 -6.344 -13.216 1.00 95.25 104 ILE A CA 1
ATOM 824 C C . ILE A 1 104 ? -5.886 -6.668 -11.723 1.00 95.25 104 ILE A C 1
ATOM 826 O O . ILE A 1 104 ? -6.833 -6.358 -10.989 1.00 95.25 104 ILE A O 1
ATOM 830 N N . VAL A 1 105 ? -4.793 -7.298 -11.298 1.00 95.00 105 VAL A N 1
ATOM 831 C CA . VAL A 1 105 ? -4.424 -7.455 -9.892 1.00 95.00 105 VAL A CA 1
ATOM 832 C C . VAL A 1 105 ? -3.211 -6.573 -9.658 1.00 95.00 105 VAL A C 1
ATOM 834 O O . VAL A 1 105 ? -2.108 -6.905 -10.066 1.00 95.00 105 VAL A O 1
ATOM 837 N N . ASP A 1 106 ? -3.443 -5.427 -9.042 1.00 94.19 106 ASP A N 1
ATOM 838 C CA . ASP A 1 106 ? -2.420 -4.436 -8.749 1.00 94.19 106 ASP A CA 1
ATOM 839 C C . ASP A 1 106 ? -1.954 -4.534 -7.294 1.00 94.19 106 ASP A C 1
ATOM 841 O O . ASP A 1 106 ? -2.488 -5.303 -6.499 1.00 94.19 106 ASP A O 1
ATOM 845 N N . VAL A 1 107 ? -1.000 -3.703 -6.907 1.00 92.56 107 VAL A N 1
ATOM 846 C CA . VAL A 1 107 ? -0.535 -3.506 -5.541 1.00 92.56 107 VAL A CA 1
ATOM 847 C C . VAL A 1 107 ? -0.964 -2.139 -5.017 1.00 92.56 107 VAL A C 1
ATOM 849 O O . VAL A 1 107 ? -0.993 -1.142 -5.740 1.00 92.56 107 VAL A O 1
ATOM 852 N N . VAL A 1 108 ? -1.264 -2.065 -3.718 1.00 92.62 108 VAL A N 1
ATOM 853 C CA . VAL A 1 108 ? -1.758 -0.829 -3.077 1.00 92.62 108 VAL A CA 1
ATOM 854 C C . VAL A 1 108 ? -0.827 0.370 -3.298 1.00 92.62 108 VAL A C 1
ATOM 856 O O . VAL A 1 108 ? -1.311 1.476 -3.510 1.00 92.62 108 VAL A O 1
ATOM 859 N N . SER A 1 109 ? 0.496 0.181 -3.301 1.00 92.25 109 SER A N 1
ATOM 860 C CA . SER A 1 109 ? 1.443 1.284 -3.527 1.00 92.25 109 SER A CA 1
ATOM 861 C C . SER A 1 109 ? 1.337 1.898 -4.926 1.00 92.25 109 SER A C 1
ATOM 863 O O . SER A 1 109 ? 1.422 3.114 -5.052 1.00 92.25 109 SER A O 1
ATOM 865 N N . SER A 1 110 ? 1.110 1.084 -5.960 1.00 91.56 110 SER A N 1
ATOM 866 C CA . SER A 1 110 ? 0.927 1.560 -7.340 1.00 91.56 110 SER A CA 1
ATOM 867 C C . SER A 1 110 ? -0.452 2.206 -7.520 1.00 91.56 110 SER A C 1
ATOM 869 O O . SER A 1 110 ? -0.571 3.306 -8.060 1.00 91.56 110 SER A O 1
ATOM 871 N N . ALA A 1 111 ? -1.494 1.598 -6.942 1.00 94.00 111 ALA A N 1
ATOM 872 C CA . ALA A 1 111 ? -2.831 2.187 -6.908 1.00 94.00 111 ALA A CA 1
ATOM 873 C C . ALA A 1 111 ? -2.858 3.562 -6.223 1.00 94.00 111 ALA A C 1
ATOM 875 O O . ALA A 1 111 ? -3.493 4.486 -6.730 1.00 94.00 111 ALA A O 1
ATOM 876 N N . ASN A 1 112 ? -2.125 3.723 -5.119 1.00 93.31 112 ASN A N 1
ATOM 877 C CA . ASN A 1 112 ? -1.995 4.999 -4.420 1.00 93.31 112 ASN A CA 1
ATOM 878 C C . ASN A 1 112 ? -1.339 6.075 -5.289 1.00 93.31 112 ASN A C 1
ATOM 880 O O . ASN A 1 112 ? -1.795 7.214 -5.277 1.00 93.31 112 ASN A O 1
ATOM 884 N N . ILE A 1 113 ? -0.302 5.736 -6.061 1.00 93.19 113 ILE A N 1
ATOM 885 C CA . ILE A 1 113 ? 0.342 6.699 -6.965 1.00 93.19 113 ILE A CA 1
ATOM 886 C C . ILE A 1 113 ? -0.673 7.257 -7.959 1.00 93.19 113 ILE A C 1
ATOM 888 O O . ILE A 1 113 ? -0.783 8.471 -8.086 1.0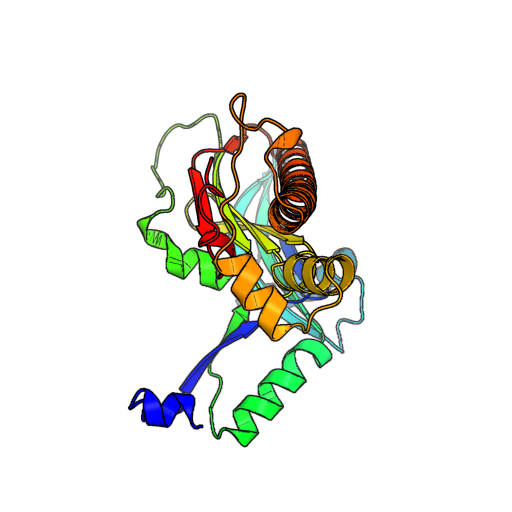0 93.19 113 ILE A O 1
ATOM 892 N N . ARG A 1 114 ? -1.470 6.390 -8.594 1.00 93.50 114 ARG A N 1
ATOM 893 C CA . ARG A 1 114 ? -2.510 6.830 -9.538 1.00 93.50 114 ARG A CA 1
ATOM 894 C C . ARG A 1 114 ? -3.614 7.634 -8.859 1.00 93.50 114 ARG A C 1
ATOM 896 O O . ARG A 1 114 ? -4.061 8.637 -9.399 1.00 93.50 114 ARG A O 1
ATOM 903 N N . ALA A 1 115 ? -4.035 7.232 -7.660 1.00 94.56 115 ALA A N 1
ATOM 904 C CA . ALA A 1 115 ? -5.052 7.962 -6.904 1.00 94.56 115 ALA A CA 1
ATOM 905 C C . ALA A 1 115 ? -4.605 9.387 -6.531 1.00 94.56 115 ALA A C 1
ATOM 907 O O . ALA A 1 115 ? -5.433 10.294 -6.443 1.00 94.56 115 ALA A O 1
ATOM 908 N N . PHE A 1 116 ? -3.302 9.589 -6.320 1.00 94.50 116 PHE A N 1
ATOM 909 C CA . PHE A 1 116 ? -2.734 10.861 -5.883 1.00 94.50 116 PHE A CA 1
ATOM 910 C C . PHE A 1 116 ? -1.893 11.568 -6.951 1.00 94.50 116 PHE A C 1
ATOM 912 O O . PHE A 1 116 ? -1.225 12.541 -6.618 1.00 94.50 116 PHE A O 1
ATOM 919 N N . GLU A 1 117 ? -1.958 11.151 -8.216 1.00 92.56 117 GLU A N 1
ATOM 920 C CA . GLU A 1 117 ? -1.101 11.642 -9.307 1.00 92.56 117 GLU A CA 1
ATOM 921 C C . GLU A 1 117 ? -1.060 13.175 -9.393 1.00 92.56 117 GLU A C 1
ATOM 923 O O . GLU A 1 117 ? 0.014 13.771 -9.383 1.00 92.56 117 GLU A O 1
ATOM 928 N N . ASN A 1 118 ? -2.225 13.825 -9.322 1.00 92.00 118 ASN A N 1
ATOM 929 C CA . ASN A 1 118 ? -2.354 15.288 -9.375 1.00 92.00 118 ASN A CA 1
ATOM 930 C C . ASN A 1 118 ? -1.754 16.034 -8.164 1.00 92.00 118 ASN A C 1
ATOM 932 O O . ASN A 1 118 ? -1.635 17.258 -8.187 1.00 92.00 118 ASN A O 1
ATOM 936 N N . HIS A 1 119 ? -1.406 15.324 -7.091 1.00 91.56 119 HIS A N 1
ATOM 937 C CA . HIS A 1 119 ? -0.782 15.881 -5.887 1.00 91.56 119 HIS A CA 1
ATOM 938 C C . HIS A 1 119 ? 0.726 15.609 -5.827 1.00 91.56 119 HIS A C 1
ATOM 940 O O . HIS A 1 119 ? 1.428 16.215 -5.006 1.00 91.56 119 HIS A O 1
ATOM 946 N N . LEU A 1 120 ? 1.220 14.710 -6.681 1.00 90.50 120 LEU A N 1
ATOM 947 C CA . LEU A 1 120 ? 2.625 14.353 -6.776 1.00 90.50 120 LEU A CA 1
ATOM 948 C C . LEU A 1 120 ? 3.393 15.387 -7.603 1.00 90.50 120 LEU A C 1
ATOM 950 O O . LEU A 1 120 ? 2.859 16.104 -8.450 1.00 90.50 120 LEU A O 1
ATOM 954 N N . SER A 1 121 ? 4.683 15.492 -7.322 1.00 87.19 121 SER A N 1
ATOM 955 C CA . SER A 1 121 ? 5.595 16.370 -8.036 1.00 87.19 121 SER A CA 1
ATOM 956 C C . SER A 1 121 ? 5.777 15.848 -9.450 1.00 87.19 121 SER A C 1
ATOM 958 O O . SER A 1 121 ? 6.240 14.728 -9.675 1.00 87.19 121 SER A O 1
ATOM 960 N N . VAL A 1 122 ? 5.418 16.693 -10.408 1.00 75.81 122 VAL A N 1
ATOM 961 C CA . VAL A 1 122 ? 5.562 16.404 -11.831 1.00 75.81 122 VAL A CA 1
ATOM 962 C C . VAL A 1 122 ? 7.042 16.353 -12.215 1.00 75.81 122 VAL A C 1
ATOM 964 O O . VAL A 1 122 ? 7.891 16.969 -11.561 1.00 75.81 122 VAL A O 1
ATOM 967 N N . LYS A 1 123 ? 7.345 15.657 -13.316 1.00 65.25 123 LYS A N 1
ATOM 968 C CA . LYS A 1 123 ? 8.619 15.782 -14.032 1.00 65.25 123 LYS A CA 1
ATOM 969 C C . LYS A 1 123 ? 8.818 17.247 -14.429 1.00 65.25 123 LYS A C 1
ATOM 971 O O . LYS A 1 123 ? 8.344 17.671 -15.473 1.00 65.25 123 LYS A O 1
ATOM 976 N N . LYS A 1 124 ? 9.502 18.033 -13.599 1.00 58.12 124 LYS A N 1
ATOM 977 C CA . LYS A 1 124 ? 10.189 19.213 -14.114 1.00 58.12 124 LYS A CA 1
ATOM 978 C C . LYS A 1 124 ? 11.448 18.701 -14.796 1.00 58.12 124 LYS A C 1
ATOM 980 O O . LYS A 1 124 ? 12.294 18.070 -14.156 1.00 58.12 124 LYS A O 1
ATOM 985 N N . GLU A 1 125 ? 11.477 18.856 -16.111 1.00 49.09 125 GLU A N 1
ATOM 986 C CA . GLU A 1 125 ? 12.718 18.858 -16.867 1.00 49.09 125 GLU A CA 1
ATOM 987 C C . GLU A 1 125 ? 13.562 20.011 -16.307 1.00 49.09 125 GLU A C 1
ATOM 989 O O . GLU A 1 125 ? 13.017 21.062 -15.985 1.00 49.09 125 GLU A O 1
ATOM 994 N N . GLU A 1 126 ? 14.859 19.765 -16.133 1.00 50.97 126 GLU A N 1
ATOM 995 C CA . GLU A 1 126 ? 15.895 20.717 -15.701 1.00 50.97 126 GLU A CA 1
ATOM 996 C C . GLU A 1 126 ? 16.243 20.779 -14.190 1.00 50.97 126 GLU A C 1
ATOM 998 O O . GLU A 1 126 ? 15.461 21.123 -13.302 1.00 50.97 126 GLU A O 1
ATOM 1003 N N . GLU A 1 127 ? 17.508 20.411 -13.941 1.00 50.44 127 GLU A N 1
ATOM 1004 C CA . GLU A 1 127 ? 18.421 20.995 -12.949 1.00 50.44 127 GLU A CA 1
ATOM 1005 C C . GLU A 1 127 ? 18.007 21.003 -11.474 1.00 50.44 127 GLU A C 1
ATOM 1007 O O . GLU A 1 127 ? 18.122 22.007 -10.772 1.00 50.44 127 GLU A O 1
ATOM 1012 N N . GLN A 1 128 ? 17.632 19.846 -10.931 1.00 56.91 128 GLN A N 1
ATOM 1013 C CA . GLN A 1 128 ? 17.762 19.666 -9.487 1.00 56.91 128 GLN A CA 1
ATOM 1014 C C . GLN A 1 128 ? 18.936 18.758 -9.171 1.00 56.91 128 GLN A C 1
ATOM 1016 O O . GLN A 1 128 ? 18.943 17.583 -9.527 1.00 56.91 128 GLN A O 1
ATOM 1021 N N . GLU A 1 129 ? 19.914 19.298 -8.436 1.00 65.75 129 GLU A N 1
ATOM 1022 C CA . GLU A 1 129 ? 20.976 18.488 -7.835 1.00 65.75 129 GLU A CA 1
ATOM 1023 C C . GLU A 1 129 ? 20.406 17.357 -6.974 1.00 65.75 129 GLU A C 1
ATOM 1025 O O . GLU A 1 129 ? 21.044 16.316 -6.837 1.00 65.75 129 GLU A O 1
ATOM 1030 N N . ASN A 1 130 ? 19.215 17.559 -6.397 1.00 75.31 130 ASN A N 1
ATOM 1031 C CA . ASN A 1 130 ? 18.555 16.591 -5.537 1.00 75.31 130 ASN A CA 1
ATOM 1032 C C . ASN A 1 130 ? 17.357 15.923 -6.220 1.00 75.31 130 ASN A C 1
ATOM 1034 O O . ASN A 1 130 ? 16.510 16.582 -6.818 1.00 75.31 130 ASN A O 1
ATOM 1038 N N . LYS A 1 131 ? 17.231 14.612 -6.017 1.00 85.00 131 LYS A N 1
ATOM 1039 C CA . LYS A 1 131 ? 16.037 13.826 -6.323 1.00 85.00 131 LYS A CA 1
ATOM 1040 C C . LYS A 1 131 ? 14.901 14.244 -5.394 1.00 85.00 131 LYS A C 1
ATOM 1042 O O . LYS A 1 131 ? 14.992 14.037 -4.178 1.00 85.00 131 LYS A O 1
ATOM 1047 N N . ILE A 1 132 ? 13.847 14.832 -5.959 1.00 90.12 132 ILE A N 1
ATOM 1048 C CA . ILE A 1 132 ? 12.612 15.143 -5.230 1.00 90.12 132 ILE A CA 1
ATOM 1049 C C . ILE A 1 132 ? 11.849 13.845 -4.998 1.00 90.12 132 ILE A C 1
ATOM 1051 O O . ILE A 1 132 ? 11.457 13.176 -5.952 1.00 90.12 132 ILE A O 1
ATOM 1055 N N . ILE A 1 133 ? 11.595 13.537 -3.729 1.00 93.25 133 ILE A N 1
ATOM 1056 C CA . ILE A 1 133 ? 10.802 12.382 -3.320 1.00 93.25 133 ILE A CA 1
ATOM 1057 C C . ILE A 1 133 ? 9.548 12.855 -2.595 1.00 93.25 133 ILE A C 1
ATOM 1059 O O . ILE A 1 133 ? 9.632 13.497 -1.542 1.00 93.25 133 ILE A O 1
ATOM 1063 N N . ASP A 1 134 ? 8.391 12.488 -3.132 1.00 95.44 134 ASP A N 1
ATOM 1064 C CA . ASP A 1 134 ? 7.124 12.581 -2.419 1.00 95.44 134 ASP A CA 1
ATOM 1065 C C . ASP A 1 134 ? 6.838 11.276 -1.680 1.00 95.44 134 ASP A C 1
ATOM 1067 O O . ASP A 1 134 ? 7.249 10.186 -2.086 1.00 95.44 134 ASP A O 1
ATOM 1071 N N . ILE A 1 135 ? 6.147 11.400 -0.555 1.00 97.00 135 ILE A N 1
ATOM 1072 C CA . ILE A 1 135 ? 5.869 10.306 0.364 1.00 97.00 135 ILE A CA 1
ATOM 1073 C C . ILE A 1 135 ? 4.361 10.098 0.409 1.00 97.00 135 ILE A C 1
ATOM 1075 O O . ILE A 1 135 ? 3.622 11.033 0.693 1.00 97.00 135 ILE A O 1
ATOM 1079 N N . ILE A 1 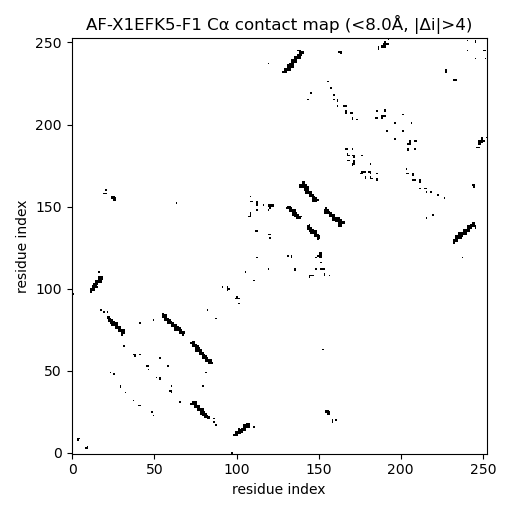136 ? 3.900 8.870 0.205 1.00 97.19 136 ILE A N 1
ATOM 1080 C CA . ILE A 1 136 ? 2.519 8.474 0.489 1.00 97.19 136 ILE A CA 1
ATOM 1081 C C . ILE A 1 136 ? 2.541 7.518 1.678 1.00 97.19 136 ILE A C 1
ATOM 1083 O O . ILE A 1 136 ? 3.245 6.509 1.657 1.00 97.19 136 ILE A O 1
ATOM 1087 N N . ILE A 1 137 ? 1.768 7.829 2.714 1.00 97.12 137 ILE A N 1
ATOM 1088 C CA . ILE A 1 137 ? 1.546 6.969 3.876 1.00 97.12 137 ILE A CA 1
ATOM 1089 C C . ILE A 1 137 ? 0.066 6.604 3.898 1.00 97.12 137 ILE A C 1
ATOM 1091 O O . ILE A 1 137 ? -0.789 7.448 4.148 1.00 97.12 137 ILE A O 1
ATOM 1095 N N . SER A 1 138 ? -0.245 5.342 3.627 1.00 96.06 138 SER A N 1
ATOM 1096 C CA . SER A 1 138 ? -1.605 4.806 3.680 1.00 96.06 138 SER A CA 1
ATOM 1097 C C . SER A 1 138 ? -1.776 3.955 4.930 1.00 96.06 138 SER A C 1
ATOM 1099 O O . SER A 1 138 ? -1.361 2.795 4.940 1.00 96.06 138 SER A O 1
ATOM 1101 N N . ILE A 1 139 ? -2.396 4.512 5.971 1.00 96.38 139 ILE A N 1
ATOM 1102 C CA . ILE A 1 139 ? -2.668 3.815 7.235 1.00 96.38 139 ILE A CA 1
ATOM 1103 C C . ILE A 1 139 ? -4.034 3.127 7.138 1.00 96.38 139 ILE A C 1
ATOM 1105 O O . ILE A 1 139 ? -5.092 3.740 7.317 1.00 96.38 139 ILE A O 1
ATOM 1109 N N . GLY A 1 140 ? -4.005 1.835 6.814 1.00 94.50 140 GLY A N 1
ATOM 1110 C CA . GLY A 1 140 ? -5.183 0.976 6.759 1.00 94.50 140 GLY A CA 1
ATOM 1111 C C . GLY A 1 140 ? -5.518 0.341 8.109 1.00 94.50 140 GLY A C 1
ATOM 1112 O O . GLY A 1 140 ? -4.917 0.640 9.139 1.00 94.50 140 GLY A O 1
ATOM 1113 N N . ALA A 1 141 ? -6.475 -0.587 8.099 1.00 94.44 141 ALA A N 1
ATOM 1114 C CA . ALA A 1 141 ? -6.880 -1.318 9.298 1.00 94.44 141 ALA A CA 1
ATOM 1115 C C . ALA A 1 141 ? -5.795 -2.299 9.780 1.00 94.44 141 ALA A C 1
ATOM 1117 O O . ALA A 1 141 ? -5.466 -2.322 10.958 1.00 94.44 141 ALA A O 1
ATOM 1118 N N . SER A 1 142 ? -5.206 -3.095 8.888 1.00 92.75 142 SER A N 1
ATOM 1119 C CA . SER A 1 142 ? -4.237 -4.142 9.254 1.00 92.75 142 SER A CA 1
ATOM 1120 C C . SER A 1 142 ? -2.770 -3.730 9.137 1.00 92.75 142 SER A C 1
ATOM 1122 O O . SER A 1 142 ? -1.900 -4.418 9.659 1.00 92.75 142 SER A O 1
ATOM 1124 N N . SER A 1 143 ? -2.477 -2.677 8.377 1.00 94.25 143 SER A N 1
ATOM 1125 C CA . SER A 1 143 ? -1.108 -2.297 8.032 1.00 94.25 143 SER A CA 1
ATOM 1126 C C . SER A 1 143 ? -1.030 -0.866 7.518 1.00 94.25 143 SER A C 1
ATOM 1128 O O . SER A 1 143 ? -2.020 -0.307 7.039 1.00 94.25 143 SER A O 1
ATOM 1130 N N . THR A 1 144 ? 0.181 -0.323 7.529 1.00 96.06 144 THR A N 1
ATOM 1131 C CA . THR A 1 144 ? 0.533 0.964 6.937 1.00 96.06 144 THR A CA 1
ATOM 1132 C C . THR A 1 144 ? 1.445 0.747 5.736 1.00 96.06 144 THR A C 1
ATOM 1134 O O . THR A 1 144 ? 2.482 0.095 5.851 1.00 96.06 144 THR A O 1
ATOM 1137 N N . ILE A 1 145 ? 1.079 1.308 4.585 1.00 95.69 145 ILE A N 1
ATOM 1138 C CA . ILE A 1 145 ? 1.899 1.271 3.370 1.00 95.69 145 ILE A CA 1
ATOM 1139 C C . ILE A 1 145 ? 2.594 2.614 3.201 1.00 95.69 145 ILE A C 1
ATOM 1141 O O . ILE A 1 145 ? 1.936 3.635 3.023 1.00 95.69 145 ILE A O 1
ATOM 1145 N N . LEU A 1 146 ? 3.922 2.598 3.257 1.00 95.94 146 LEU A N 1
ATOM 1146 C CA . LEU A 1 146 ? 4.776 3.726 2.904 1.00 95.94 146 LEU A CA 1
ATOM 1147 C C . LEU A 1 146 ? 5.207 3.568 1.448 1.00 95.94 146 LEU A C 1
ATOM 1149 O O . LEU A 1 146 ? 5.731 2.520 1.086 1.00 95.94 146 LEU A O 1
ATOM 1153 N N . SER A 1 147 ? 5.048 4.602 0.633 1.00 95.50 147 SER A N 1
ATOM 1154 C CA . SER A 1 147 ? 5.514 4.638 -0.755 1.00 95.50 147 SER A CA 1
ATOM 1155 C C . SER A 1 147 ? 6.305 5.915 -1.003 1.00 95.50 147 SER A C 1
ATOM 1157 O O . SER A 1 147 ? 5.853 7.003 -0.655 1.00 95.50 147 SER A O 1
ATOM 1159 N N . LEU A 1 148 ? 7.497 5.775 -1.577 1.00 94.62 148 LEU A N 1
ATOM 1160 C CA . LEU A 1 148 ? 8.350 6.877 -2.006 1.00 94.62 148 LEU A CA 1
ATOM 1161 C C . LEU A 1 148 ? 8.269 6.981 -3.519 1.00 94.62 148 LEU A C 1
ATOM 1163 O O . LEU A 1 148 ? 8.496 5.995 -4.226 1.00 94.62 14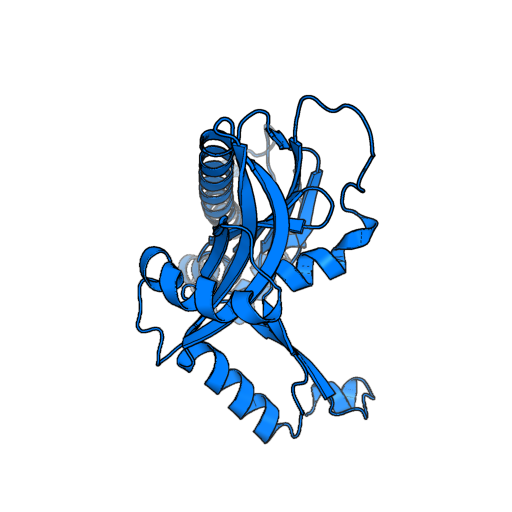8 LEU A O 1
ATOM 1167 N N . VAL A 1 149 ? 7.935 8.174 -3.989 1.00 93.06 149 VAL A N 1
ATOM 1168 C CA . VAL A 1 149 ? 7.601 8.433 -5.383 1.00 93.06 149 VAL A CA 1
ATOM 1169 C C . VAL A 1 149 ? 8.523 9.514 -5.921 1.00 93.06 149 VAL A C 1
ATOM 1171 O O . VAL A 1 149 ? 8.651 10.585 -5.331 1.00 93.06 149 VAL A O 1
ATOM 1174 N N . GLU A 1 150 ? 9.159 9.227 -7.049 1.00 89.31 150 GLU A N 1
ATOM 1175 C CA . GLU A 1 150 ? 9.987 10.173 -7.794 1.00 89.31 150 GLU A CA 1
ATOM 1176 C C . GLU A 1 150 ? 9.384 10.321 -9.184 1.00 89.31 150 GLU A C 1
ATOM 1178 O O . GLU A 1 150 ? 9.258 9.326 -9.897 1.00 89.31 150 GLU A O 1
ATOM 1183 N N . LYS A 1 151 ? 9.028 11.546 -9.592 1.00 85.31 151 LYS A N 1
ATOM 1184 C CA . LYS A 1 151 ? 8.556 11.827 -10.963 1.00 85.31 151 LYS A CA 1
ATOM 1185 C C . LYS A 1 151 ? 7.372 10.937 -11.404 1.00 85.31 151 LYS A C 1
ATOM 1187 O O . LYS A 1 151 ? 7.297 10.539 -12.564 1.00 85.31 151 LYS A O 1
ATOM 1192 N N . GLY A 1 152 ? 6.474 10.611 -10.471 1.00 84.62 152 GLY A N 1
ATOM 1193 C CA . GLY A 1 152 ? 5.326 9.721 -10.697 1.00 84.62 152 GLY A CA 1
ATOM 1194 C C . GLY A 1 152 ? 5.641 8.219 -10.660 1.00 84.62 152 GLY A C 1
ATOM 1195 O O . GLY A 1 152 ? 4.725 7.412 -10.753 1.00 84.62 152 GLY A O 1
ATOM 1196 N N . SER A 1 153 ? 6.899 7.816 -10.477 1.00 85.69 153 SER A N 1
ATOM 1197 C CA . SER A 1 153 ? 7.308 6.407 -10.436 1.00 85.69 153 SER A CA 1
ATOM 1198 C C . SER A 1 153 ? 7.576 5.933 -9.008 1.00 85.69 153 SER A C 1
ATOM 1200 O O . SER A 1 153 ? 8.206 6.634 -8.210 1.00 85.69 153 SER A O 1
ATOM 1202 N N . LEU A 1 154 ? 7.132 4.716 -8.682 1.00 90.25 154 LEU A N 1
ATOM 1203 C CA . LEU A 1 154 ? 7.405 4.087 -7.389 1.00 90.25 154 LEU A CA 1
ATOM 1204 C C . LEU A 1 154 ? 8.896 3.749 -7.270 1.00 90.25 154 LEU A C 1
ATOM 1206 O O . LEU A 1 154 ? 9.406 2.938 -8.036 1.00 90.25 154 LEU A O 1
ATOM 1210 N N . LYS A 1 155 ? 9.587 4.331 -6.286 1.00 88.44 155 LYS A N 1
ATOM 1211 C CA . LYS A 1 155 ? 11.017 4.069 -6.033 1.00 88.44 155 LYS A CA 1
ATOM 1212 C C . LYS A 1 155 ? 11.274 3.165 -4.850 1.00 88.44 155 LYS A C 1
ATOM 1214 O O . LYS A 1 155 ? 12.237 2.405 -4.830 1.00 88.44 155 LYS A O 1
ATOM 1219 N N . PHE A 1 156 ? 10.414 3.240 -3.850 1.00 90.25 156 PHE A N 1
ATOM 1220 C CA . PHE A 1 156 ? 10.527 2.407 -2.670 1.00 90.25 156 PHE A CA 1
ATOM 1221 C C . PHE A 1 156 ? 9.157 2.231 -2.047 1.00 90.25 156 PHE A C 1
ATOM 1223 O O . PHE A 1 156 ? 8.346 3.155 -2.023 1.00 90.25 156 PHE A O 1
ATOM 1230 N N . THR A 1 157 ? 8.906 1.051 -1.500 1.00 92.19 157 THR A N 1
ATOM 1231 C CA . THR A 1 157 ? 7.700 0.797 -0.726 1.00 92.19 157 THR A CA 1
ATOM 1232 C C . THR A 1 157 ? 8.018 -0.075 0.472 1.00 92.19 157 THR A C 1
ATOM 1234 O O . THR A 1 157 ? 8.912 -0.923 0.438 1.00 92.19 157 THR A O 1
ATOM 1237 N N . ARG A 1 158 ? 7.294 0.153 1.563 1.00 91.56 158 ARG A N 1
ATOM 1238 C CA . ARG A 1 158 ? 7.414 -0.619 2.794 1.00 91.56 158 ARG A CA 1
ATOM 1239 C C . ARG A 1 158 ? 6.027 -0.912 3.328 1.00 91.56 158 ARG A C 1
ATOM 1241 O O . ARG A 1 158 ? 5.237 -0.000 3.559 1.00 91.56 158 ARG A O 1
ATOM 1248 N N . ASN A 1 159 ? 5.779 -2.188 3.591 1.00 92.38 159 ASN A N 1
ATOM 1249 C CA . ASN A 1 159 ? 4.628 -2.619 4.362 1.00 92.38 159 ASN A CA 1
ATOM 1250 C C . ASN A 1 159 ? 5.005 -2.688 5.850 1.00 92.38 159 ASN A C 1
ATOM 1252 O O . ASN A 1 159 ? 5.853 -3.489 6.249 1.00 92.38 159 ASN A O 1
ATOM 1256 N N . ILE A 1 160 ? 4.408 -1.817 6.657 1.00 94.62 160 ILE A N 1
ATOM 1257 C CA . ILE A 1 160 ? 4.546 -1.785 8.112 1.00 94.62 160 ILE A CA 1
ATOM 1258 C C . ILE A 1 160 ? 3.329 -2.513 8.682 1.00 94.62 160 ILE A C 1
ATOM 1260 O O . ILE A 1 160 ? 2.196 -2.075 8.488 1.00 94.62 160 ILE A O 1
ATOM 1264 N N . LEU A 1 161 ? 3.552 -3.616 9.400 1.00 93.69 161 LEU A N 1
ATOM 1265 C CA . LEU A 1 161 ? 2.493 -4.465 9.971 1.00 93.69 161 LEU A CA 1
ATOM 1266 C C . LEU A 1 161 ? 1.876 -3.873 11.246 1.00 93.69 161 LEU A C 1
ATOM 1268 O O . LEU A 1 161 ? 1.779 -4.539 12.270 1.00 93.69 161 LEU A O 1
ATOM 1272 N N . VAL A 1 162 ? 1.531 -2.591 11.176 1.00 95.94 162 VAL A N 1
ATOM 1273 C CA . VAL A 1 162 ? 0.830 -1.840 12.212 1.00 95.94 162 VAL A CA 1
ATOM 1274 C C . VAL A 1 162 ? -0.197 -0.954 11.514 1.00 95.94 162 VAL A C 1
ATOM 1276 O O . VAL A 1 162 ? 0.138 -0.232 10.568 1.00 95.94 162 VAL A O 1
ATOM 1279 N N . GLY A 1 163 ? -1.446 -1.013 11.963 1.00 95.69 163 GLY A N 1
ATOM 1280 C CA . GLY A 1 163 ? -2.562 -0.249 11.416 1.00 95.69 163 GLY A CA 1
ATOM 1281 C C . GLY A 1 163 ? -3.627 0.084 12.461 1.00 95.69 163 GLY A C 1
ATOM 1282 O O . GLY A 1 163 ? -3.425 -0.022 13.670 1.00 95.69 163 GLY A O 1
ATOM 1283 N N . GLY A 1 164 ? -4.797 0.506 11.986 1.00 96.88 164 GLY A N 1
ATOM 1284 C CA . GLY A 1 164 ? -5.908 0.935 12.836 1.00 96.88 164 GLY A CA 1
ATOM 1285 C C . GLY A 1 164 ? -6.462 -0.136 13.775 1.00 96.88 164 GLY A C 1
ATOM 1286 O O . GLY A 1 164 ? -6.917 0.204 14.861 1.00 96.88 164 GLY A O 1
ATOM 1287 N N . ASN A 1 165 ? -6.400 -1.414 13.402 1.00 97.50 165 ASN A N 1
ATOM 1288 C CA . ASN A 1 165 ? -6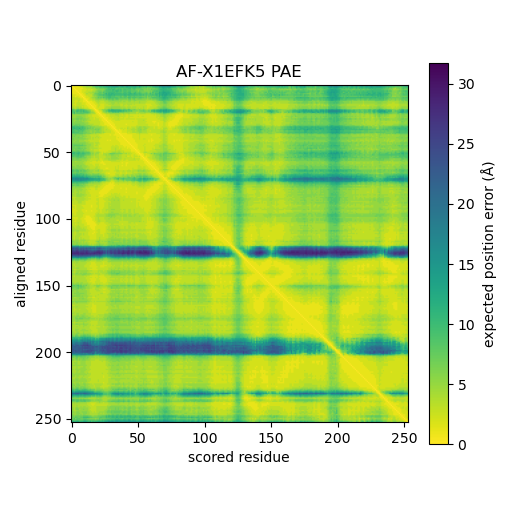.876 -2.518 14.235 1.00 97.50 165 ASN A CA 1
ATOM 1289 C C . ASN A 1 165 ? -5.993 -2.725 15.463 1.00 97.50 165 ASN A C 1
ATOM 1291 O O . ASN A 1 165 ? -6.495 -3.193 16.481 1.00 97.50 165 ASN A O 1
ATOM 1295 N N . ASP A 1 166 ? -4.704 -2.394 15.390 1.00 98.19 166 ASP A N 1
ATOM 1296 C CA . ASP A 1 166 ? -3.818 -2.459 16.553 1.00 98.19 166 ASP A CA 1
ATOM 1297 C C . ASP A 1 166 ? -4.246 -1.435 17.604 1.00 98.19 166 ASP A C 1
ATOM 1299 O O . ASP A 1 166 ? -4.261 -1.743 18.795 1.00 98.19 166 ASP A O 1
ATOM 1303 N N . ILE A 1 167 ? -4.690 -0.254 17.155 1.00 97.56 167 ILE A N 1
ATOM 1304 C CA . ILE A 1 167 ? -5.270 0.781 18.018 1.00 97.56 167 ILE A CA 1
ATOM 1305 C C . ILE A 1 167 ? -6.545 0.257 18.668 1.00 97.56 167 ILE A C 1
ATOM 1307 O O . ILE A 1 167 ? -6.646 0.226 19.893 1.00 97.56 167 ILE A O 1
ATOM 1311 N N . THR A 1 168 ? -7.491 -0.216 17.860 1.00 98.25 168 THR A N 1
ATOM 1312 C CA . THR A 1 168 ? -8.789 -0.693 18.346 1.00 98.25 168 THR A CA 1
ATOM 1313 C C . THR A 1 168 ? -8.642 -1.850 19.333 1.00 98.25 168 THR A C 1
ATOM 1315 O O . THR A 1 168 ? -9.233 -1.824 20.409 1.00 98.25 168 THR A O 1
ATOM 1318 N N . LYS A 1 169 ? -7.786 -2.837 19.033 1.00 98.50 169 LYS A N 1
ATOM 1319 C CA . LYS A 1 169 ? -7.504 -3.966 19.936 1.00 98.50 169 LYS A CA 1
ATOM 1320 C C . LYS A 1 169 ? -6.853 -3.518 21.241 1.00 98.50 169 LYS A C 1
ATOM 1322 O O . LYS A 1 169 ? -7.170 -4.067 22.294 1.00 98.50 169 LYS A O 1
ATOM 1327 N N . ALA A 1 170 ? -5.940 -2.550 21.186 1.00 98.12 170 ALA A N 1
ATOM 1328 C CA . ALA A 1 170 ? -5.280 -2.039 22.379 1.00 98.12 170 ALA A CA 1
ATOM 1329 C C . ALA A 1 170 ? -6.254 -1.267 23.284 1.00 98.12 170 ALA A C 1
ATOM 1331 O O . ALA A 1 170 ? -6.231 -1.479 24.495 1.00 98.12 170 ALA A O 1
ATOM 1332 N N . ILE A 1 171 ? -7.147 -0.452 22.709 1.00 98.06 171 ILE A N 1
ATOM 1333 C CA . ILE A 1 171 ? -8.217 0.237 23.450 1.00 98.06 171 ILE A CA 1
ATOM 1334 C C . ILE A 1 171 ? -9.170 -0.782 24.084 1.00 98.06 171 ILE A C 1
ATOM 1336 O O . ILE A 1 171 ? -9.395 -0.726 25.291 1.00 98.06 171 ILE A O 1
ATOM 1340 N N . ALA A 1 172 ? -9.665 -1.745 23.297 1.00 98.38 172 ALA A N 1
ATOM 1341 C CA . ALA A 1 172 ? -10.564 -2.799 23.771 1.00 98.38 172 ALA A CA 1
ATOM 1342 C C . ALA A 1 172 ? -9.970 -3.554 24.966 1.00 98.38 172 ALA A C 1
ATOM 1344 O O . ALA A 1 172 ? -10.634 -3.751 25.981 1.00 98.38 172 ALA A O 1
ATOM 1345 N N . LYS A 1 173 ? -8.684 -3.915 24.875 1.00 98.19 173 LYS A N 1
ATOM 1346 C CA . LYS A 1 173 ? -7.965 -4.598 25.952 1.00 98.19 173 LYS A CA 1
ATOM 1347 C C . LYS A 1 173 ? -7.764 -3.718 27.188 1.00 98.19 173 LYS A C 1
ATOM 1349 O O . LYS A 1 173 ? -7.915 -4.225 28.292 1.00 98.19 173 LYS A O 1
ATOM 1354 N N . SER A 1 174 ? -7.388 -2.448 27.019 1.00 97.56 174 SER A N 1
ATOM 1355 C CA . SER A 1 174 ? -7.096 -1.555 28.153 1.00 97.56 174 SER A CA 1
ATOM 1356 C C . SER A 1 174 ? -8.357 -1.195 28.941 1.00 97.56 174 SER A C 1
ATOM 1358 O O . SER A 1 174 ? -8.340 -1.170 30.167 1.00 97.56 174 SER A O 1
ATOM 1360 N N . LEU A 1 175 ? -9.473 -0.982 28.239 1.00 96.44 175 LEU A N 1
ATOM 1361 C CA . LEU A 1 175 ? -10.745 -0.571 28.839 1.00 96.44 175 LEU A CA 1
ATOM 1362 C C . LEU A 1 175 ? -11.711 -1.734 29.102 1.00 96.44 175 LEU A C 1
ATOM 1364 O O . LEU A 1 175 ? -12.784 -1.510 29.652 1.00 96.44 175 LEU A O 1
ATOM 1368 N N . ASN A 1 176 ? -11.336 -2.960 28.725 1.00 97.50 176 ASN A N 1
ATOM 1369 C CA . ASN A 1 176 ? -12.169 -4.160 28.820 1.00 97.50 176 ASN A CA 1
ATOM 1370 C C . ASN A 1 176 ? -13.556 -3.990 28.159 1.00 97.50 176 ASN A C 1
ATOM 1372 O O . ASN A 1 176 ? -14.587 -4.319 28.744 1.00 97.50 176 ASN A O 1
ATOM 1376 N N . ILE A 1 177 ? -13.560 -3.461 26.935 1.00 98.31 177 ILE A N 1
ATOM 1377 C CA . ILE A 1 177 ? -14.757 -3.235 26.107 1.00 98.31 177 ILE A CA 1
ATOM 1378 C C . ILE A 1 177 ? -14.686 -4.056 24.817 1.00 98.31 177 ILE A C 1
ATOM 1380 O O . ILE A 1 177 ? -13.633 -4.594 24.459 1.00 98.31 177 ILE A O 1
ATOM 1384 N N . SER A 1 178 ? -15.800 -4.155 24.093 1.00 98.44 178 SER A N 1
ATOM 1385 C CA . SER A 1 178 ? -15.833 -4.843 22.801 1.00 98.44 178 SER A CA 1
ATOM 1386 C C . SER A 1 178 ? -15.007 -4.115 21.731 1.00 98.44 178 SER A C 1
ATOM 1388 O O . SER A 1 178 ? -14.707 -2.923 21.835 1.00 98.44 178 SER A O 1
ATOM 1390 N N . PHE A 1 179 ? -14.648 -4.832 20.660 1.00 98.25 179 PHE A N 1
ATOM 1391 C CA . PHE A 1 179 ? -13.939 -4.240 19.520 1.00 98.25 179 PHE A CA 1
ATOM 1392 C C . PHE A 1 179 ? -14.741 -3.096 18.879 1.00 98.25 179 PHE A C 1
ATOM 1394 O O . PHE A 1 179 ? -14.165 -2.065 18.542 1.00 98.25 179 PHE A O 1
ATOM 1401 N N . ASP A 1 180 ? -16.061 -3.248 18.758 1.00 98.25 180 ASP A N 1
ATOM 1402 C CA . ASP A 1 180 ? -16.929 -2.245 18.134 1.00 98.25 180 ASP A CA 1
ATOM 1403 C C . ASP A 1 180 ? -17.047 -0.974 18.986 1.00 98.25 180 ASP A C 1
ATOM 1405 O O . ASP A 1 180 ? -17.020 0.139 18.455 1.00 98.25 180 ASP A O 1
ATOM 1409 N N . GLU A 1 181 ? -17.133 -1.117 20.312 1.00 97.81 181 GLU A N 1
ATOM 1410 C CA . GLU A 1 181 ? -17.091 0.018 21.242 1.00 97.81 181 GLU A CA 1
ATOM 1411 C C . GLU A 1 181 ? -15.732 0.721 21.192 1.00 97.81 181 GLU A C 1
ATOM 1413 O O . GLU A 1 181 ? -15.672 1.948 21.118 1.00 97.81 181 GLU A O 1
ATOM 1418 N N . ALA A 1 182 ? -14.638 -0.043 21.152 1.00 97.94 182 ALA A N 1
ATOM 1419 C CA . ALA A 1 182 ? -13.297 0.508 21.008 1.00 97.94 182 ALA A CA 1
ATOM 1420 C C . ALA A 1 182 ? -13.090 1.226 19.665 1.00 97.94 182 ALA A C 1
ATOM 1422 O O . ALA A 1 182 ? -12.389 2.236 19.621 1.00 97.94 182 ALA A O 1
ATOM 1423 N N . GLU A 1 183 ? -13.694 0.747 18.573 1.00 97.50 183 GLU A N 1
ATOM 1424 C CA . GLU A 1 183 ? -13.607 1.385 17.254 1.00 97.50 183 GLU A CA 1
ATOM 1425 C C . GLU A 1 183 ? -14.333 2.730 17.245 1.00 97.50 183 GLU A C 1
ATOM 1427 O O . GLU A 1 183 ? -13.801 3.714 16.727 1.00 97.50 183 GLU A O 1
ATOM 1432 N N . LYS A 1 184 ? -15.526 2.791 17.853 1.00 96.25 184 LYS A N 1
ATOM 1433 C CA . LYS A 1 184 ? -16.262 4.047 18.056 1.00 96.25 184 LYS A CA 1
ATOM 1434 C C . LYS A 1 184 ? -15.440 5.020 18.893 1.00 96.25 184 LYS A C 1
ATOM 1436 O O . LYS A 1 184 ? -15.171 6.130 18.438 1.00 96.25 184 LYS A O 1
ATOM 1441 N N . LEU A 1 185 ? -14.933 4.563 20.039 1.00 95.31 185 LEU A N 1
ATOM 1442 C CA . LEU A 1 185 ? -14.116 5.388 20.923 1.00 95.31 185 LEU A CA 1
ATOM 1443 C C . LEU A 1 185 ? -12.845 5.892 20.227 1.00 95.31 185 LEU A C 1
ATOM 1445 O O . LEU A 1 185 ? -12.496 7.061 20.365 1.00 95.31 185 LEU A O 1
ATOM 1449 N N . LYS A 1 186 ? -12.167 5.052 19.432 1.00 95.31 186 LYS A N 1
ATOM 1450 C CA . LYS A 1 186 ? -11.005 5.456 18.624 1.00 95.31 186 LYS A CA 1
ATOM 1451 C C . LYS A 1 186 ? -11.343 6.625 17.699 1.00 95.31 186 LYS A C 1
ATOM 1453 O O . LYS A 1 186 ? -10.549 7.551 17.593 1.00 95.31 186 LYS A O 1
ATOM 1458 N N . ARG A 1 187 ? -12.492 6.564 17.016 1.00 93.75 187 ARG A N 1
ATOM 1459 C CA . ARG A 1 187 ? -12.939 7.596 16.065 1.00 93.75 187 ARG A CA 1
ATOM 1460 C C . ARG A 1 187 ? -13.363 8.897 16.746 1.00 93.75 187 ARG A C 1
ATOM 1462 O O . ARG A 1 187 ? -13.254 9.947 16.132 1.00 93.75 187 ARG A O 1
ATOM 1469 N N . GLU A 1 188 ? -13.848 8.821 17.980 1.00 91.56 188 GLU A N 1
ATOM 1470 C CA . GL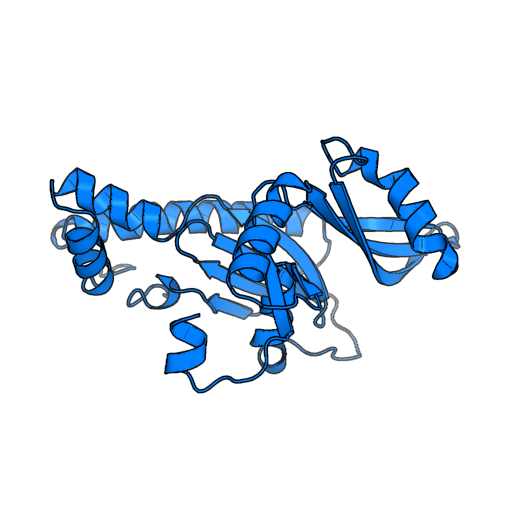U A 1 188 ? -14.271 9.980 18.780 1.00 91.56 188 GLU A CA 1
ATOM 1471 C C . GLU A 1 188 ? -13.112 10.620 19.559 1.00 91.56 188 GLU A C 1
ATOM 1473 O O . GLU A 1 188 ? -13.188 11.780 19.969 1.00 91.56 188 GLU A O 1
ATOM 1478 N N . THR A 1 189 ? -12.029 9.870 19.777 1.00 89.69 189 THR A N 1
ATOM 1479 C CA . THR A 1 189 ? -10.867 10.340 20.532 1.00 89.69 189 THR A CA 1
ATOM 1480 C C . THR A 1 189 ? -10.056 11.335 19.711 1.00 89.69 189 THR A C 1
ATOM 1482 O O . THR A 1 189 ? -9.525 11.008 18.650 1.00 89.69 189 THR A O 1
ATOM 1485 N N . LYS A 1 190 ? -9.884 12.536 20.260 1.00 85.75 190 LYS A N 1
ATOM 1486 C CA . LYS A 1 190 ? -8.998 13.565 19.714 1.00 85.75 190 LYS A CA 1
ATOM 1487 C C . LYS A 1 190 ? -7.607 13.406 20.304 1.00 85.75 190 LYS A C 1
ATOM 1489 O O . LYS A 1 190 ? -7.478 13.307 21.522 1.00 85.75 190 LYS A O 1
ATOM 1494 N N . ILE A 1 191 ? -6.578 13.398 19.461 1.00 85.56 191 ILE A N 1
ATOM 1495 C CA . ILE A 1 191 ? -5.193 13.408 19.940 1.00 85.56 191 ILE A CA 1
ATOM 1496 C C . ILE A 1 191 ? -4.685 14.844 20.058 1.00 85.56 191 ILE A C 1
ATOM 1498 O O . ILE A 1 191 ? -4.899 15.671 19.173 1.00 85.56 191 ILE A O 1
ATOM 1502 N N . VAL A 1 192 ? -4.002 15.146 21.160 1.00 79.94 192 VAL A N 1
ATOM 1503 C CA . VAL A 1 192 ? -3.291 16.412 21.346 1.00 79.94 192 VAL A CA 1
ATOM 1504 C C . VAL A 1 192 ? -1.793 16.122 21.309 1.00 79.94 192 VAL A C 1
ATOM 1506 O O . VAL A 1 192 ? -1.261 15.333 22.103 1.00 79.94 192 VAL A O 1
ATOM 1509 N N . LEU A 1 193 ? -1.105 16.742 20.353 1.00 72.25 193 LEU A N 1
ATOM 1510 C CA . LEU A 1 193 ? 0.337 16.622 20.138 1.00 72.25 193 LEU A CA 1
ATOM 1511 C C . LEU A 1 193 ? 1.035 17.958 20.454 1.00 72.25 193 LEU A C 1
ATOM 1513 O O . LEU A 1 193 ? 0.402 19.009 20.491 1.00 72.25 193 LEU A O 1
ATOM 1517 N N . GLY A 1 194 ? 2.345 17.917 20.717 1.00 67.06 194 GLY A N 1
ATOM 1518 C CA . GLY A 1 194 ? 3.159 19.117 20.960 1.00 67.06 194 GLY A CA 1
ATOM 1519 C C . GLY A 1 194 ? 3.210 19.611 22.419 1.00 67.06 194 GLY A C 1
ATOM 1520 O O . GLY A 1 194 ? 2.803 18.894 23.331 1.00 67.06 194 GLY A O 1
ATOM 1521 N N . PRO A 1 195 ? 3.747 20.823 22.670 1.00 59.53 195 PRO A N 1
ATOM 1522 C CA . PRO A 1 195 ? 3.999 21.358 24.019 1.00 59.53 195 PRO A CA 1
ATOM 1523 C C . PRO A 1 195 ? 2.744 21.502 24.893 1.00 59.53 195 PRO A C 1
ATOM 1525 O O . PRO A 1 195 ? 2.833 21.511 26.119 1.00 59.53 195 PRO A O 1
ATOM 1528 N N . GLU A 1 196 ? 1.572 21.605 24.265 1.00 63.53 196 GLU A N 1
ATOM 1529 C CA . GLU A 1 196 ? 0.275 21.712 24.941 1.00 63.53 196 GLU A CA 1
ATOM 1530 C C . GLU A 1 196 ? -0.267 20.359 25.429 1.00 63.53 196 GLU A C 1
ATOM 1532 O O . GLU A 1 196 ? -1.193 20.305 26.244 1.00 63.53 196 GLU A O 1
ATOM 1537 N N . ALA A 1 197 ? 0.336 19.255 24.982 1.00 65.06 197 ALA A N 1
ATOM 1538 C CA . ALA A 1 197 ? -0.040 17.897 25.336 1.00 65.06 197 ALA A CA 1
ATOM 1539 C C . ALA A 1 197 ? 0.425 17.538 26.759 1.00 65.06 197 ALA A C 1
ATOM 1541 O O . ALA A 1 197 ? 1.370 16.775 26.952 1.00 65.06 197 ALA A O 1
ATOM 1542 N N . LYS A 1 198 ? -0.242 18.080 27.783 1.00 63.97 198 LYS A N 1
ATOM 1543 C CA . LYS A 1 198 ? -0.003 17.683 29.179 1.00 63.97 198 LYS A CA 1
ATOM 1544 C C . LYS A 1 198 ? -0.459 16.235 29.395 1.00 63.97 198 LYS A C 1
ATOM 1546 O O . LYS A 1 198 ? -1.645 15.944 29.254 1.00 63.97 198 LYS A O 1
ATOM 1551 N N . GLU A 1 199 ? 0.460 15.340 29.769 1.00 61.50 199 GLU A N 1
ATOM 1552 C CA . GLU A 1 199 ? 0.182 13.901 29.968 1.00 61.50 199 GLU A CA 1
ATOM 1553 C C . GLU A 1 199 ? -0.959 13.622 30.960 1.00 61.50 199 GLU A C 1
ATOM 1555 O O . GLU A 1 199 ? -1.713 12.667 30.778 1.00 61.50 199 GLU A O 1
ATOM 1560 N N . GLU A 1 200 ? -1.130 14.485 31.963 1.00 59.09 200 GLU A N 1
ATOM 1561 C CA . GLU A 1 200 ? -2.178 14.388 32.990 1.00 59.09 200 GLU A CA 1
ATOM 1562 C C . GLU A 1 200 ? -3.604 14.548 32.438 1.00 59.09 200 GLU A C 1
ATOM 1564 O O . GLU A 1 200 ? -4.557 14.102 33.070 1.00 59.09 200 GLU A O 1
ATOM 1569 N N . LYS A 1 201 ? -3.769 15.166 31.260 1.00 64.25 201 LYS A N 1
ATOM 1570 C CA . LYS A 1 201 ? -5.084 15.398 30.638 1.00 64.25 201 LYS A CA 1
ATOM 1571 C C . LYS A 1 201 ? -5.460 14.360 29.582 1.00 64.25 201 LYS A C 1
ATOM 1573 O O . LYS A 1 201 ? -6.591 14.386 29.102 1.00 64.25 201 LYS A O 1
ATOM 1578 N N . LYS A 1 202 ? -4.541 13.458 29.222 1.00 76.56 202 LYS A N 1
ATOM 1579 C CA . LYS A 1 202 ? -4.795 12.450 28.189 1.00 76.56 202 LYS A CA 1
ATOM 1580 C C . LYS A 1 202 ? -5.636 11.316 28.747 1.00 76.56 202 LYS A C 1
ATOM 1582 O O . LYS A 1 202 ? -5.237 10.667 29.719 1.00 76.56 202 LYS A O 1
ATOM 1587 N N . ASN A 1 203 ? -6.767 11.044 28.106 1.00 86.75 203 ASN A N 1
ATOM 1588 C CA . ASN A 1 203 ? -7.520 9.830 28.397 1.00 86.75 203 ASN A CA 1
ATOM 1589 C C . ASN A 1 203 ? -6.748 8.590 27.898 1.00 86.75 203 ASN A C 1
ATOM 1591 O O . ASN A 1 203 ? -5.770 8.680 27.151 1.00 86.75 203 ASN A O 1
ATOM 1595 N N . GLU A 1 204 ? -7.158 7.413 28.359 1.00 90.44 204 GLU A N 1
ATOM 1596 C CA . GLU A 1 204 ? -6.447 6.167 28.061 1.00 90.44 204 GLU A CA 1
ATOM 1597 C C . GLU A 1 204 ? -6.444 5.834 26.557 1.00 90.44 204 GLU A C 1
ATOM 1599 O O . GLU A 1 204 ? -5.426 5.385 26.024 1.00 90.44 204 GLU A O 1
ATOM 1604 N N . SER A 1 205 ? -7.538 6.119 25.836 1.00 92.19 205 SER A N 1
ATOM 1605 C CA . SER A 1 205 ? -7.607 5.900 24.387 1.00 92.19 205 SER A CA 1
ATOM 1606 C C . SER A 1 205 ? -6.624 6.790 23.626 1.00 92.19 205 SER A C 1
ATOM 1608 O O . SER A 1 205 ? -5.936 6.305 22.728 1.00 92.19 205 SER A O 1
ATOM 1610 N N . GLU A 1 206 ? -6.470 8.054 24.022 1.00 92.88 206 GLU A N 1
ATOM 1611 C CA . GLU A 1 206 ? -5.507 8.986 23.434 1.00 92.88 206 GLU A CA 1
ATOM 1612 C C . GLU A 1 206 ? -4.071 8.478 23.609 1.00 92.88 206 GLU A C 1
ATOM 1614 O O . GLU A 1 206 ? -3.306 8.425 22.641 1.00 92.88 206 GLU A O 1
ATOM 1619 N N . LYS A 1 207 ? -3.703 8.043 24.823 1.00 92.31 207 LYS A N 1
ATOM 1620 C CA . LYS A 1 207 ? -2.366 7.488 25.108 1.00 92.31 207 LYS A CA 1
ATOM 1621 C C . LYS A 1 207 ? -2.055 6.288 24.214 1.00 92.31 207 LYS A C 1
ATOM 1623 O O . LYS A 1 207 ? -0.949 6.180 23.679 1.00 92.31 207 LYS A O 1
ATOM 1628 N N . ILE A 1 208 ? -3.032 5.403 24.021 1.00 95.25 208 ILE A N 1
ATOM 1629 C CA . ILE A 1 208 ? -2.902 4.211 23.177 1.00 95.25 208 ILE A CA 1
ATOM 1630 C C . ILE A 1 208 ? -2.747 4.584 21.700 1.00 95.25 208 ILE A C 1
ATOM 1632 O O . ILE A 1 208 ? -1.841 4.065 21.040 1.00 95.25 208 ILE A O 1
ATOM 1636 N N . ILE A 1 209 ? -3.578 5.500 21.189 1.00 94.69 209 ILE A N 1
ATOM 1637 C CA . ILE A 1 209 ? -3.494 5.982 19.803 1.00 94.69 209 ILE A CA 1
ATOM 1638 C C . ILE A 1 209 ? -2.103 6.565 19.546 1.00 94.69 209 ILE A C 1
ATOM 1640 O O . ILE A 1 209 ? -1.403 6.111 18.640 1.00 94.69 209 ILE A O 1
ATOM 1644 N N . VAL A 1 210 ? -1.658 7.505 20.385 1.00 93.19 210 VAL A N 1
ATOM 1645 C CA . VAL A 1 210 ? -0.351 8.165 20.243 1.00 93.19 210 VAL A CA 1
ATOM 1646 C C . VAL A 1 210 ? 0.794 7.153 20.304 1.00 93.19 210 VAL A C 1
ATOM 1648 O O . VAL A 1 210 ? 1.734 7.232 19.513 1.00 93.19 210 VAL A O 1
ATOM 1651 N N . LYS A 1 211 ? 0.722 6.157 21.194 1.00 94.06 211 LYS A N 1
ATOM 1652 C CA . LYS A 1 211 ? 1.737 5.098 21.291 1.00 94.06 211 LYS A CA 1
ATOM 1653 C C . LYS A 1 211 ? 1.889 4.322 19.982 1.00 94.06 211 LYS A C 1
ATOM 1655 O O . LYS A 1 211 ? 3.016 4.069 19.559 1.00 94.06 211 LYS A O 1
ATOM 1660 N N . ILE A 1 212 ? 0.786 3.944 19.344 1.00 95.69 212 ILE A N 1
ATOM 1661 C CA . ILE A 1 212 ? 0.812 3.151 18.107 1.00 95.69 212 ILE A CA 1
ATOM 1662 C C . ILE A 1 212 ? 1.199 4.016 16.906 1.00 95.69 212 ILE A C 1
ATOM 1664 O O . ILE A 1 212 ? 2.019 3.594 16.091 1.00 95.69 212 ILE A O 1
ATOM 1668 N N . LEU A 1 213 ? 0.722 5.261 16.836 1.00 94.12 213 LEU A N 1
ATOM 1669 C CA . LEU A 1 213 ? 1.189 6.221 15.833 1.00 94.12 213 LEU A CA 1
ATOM 1670 C C . LEU A 1 213 ? 2.703 6.450 15.943 1.00 94.12 213 LEU A C 1
ATOM 1672 O O . LEU A 1 213 ? 3.398 6.440 14.932 1.00 94.12 213 LEU A O 1
ATOM 1676 N N . ASN A 1 214 ? 3.256 6.531 17.157 1.00 93.88 214 ASN A N 1
ATOM 1677 C CA . ASN A 1 214 ? 4.703 6.617 17.367 1.00 93.88 214 ASN A CA 1
ATOM 1678 C C . ASN A 1 214 ? 5.463 5.378 16.867 1.00 93.88 214 ASN A C 1
ATOM 1680 O O . ASN A 1 214 ? 6.585 5.511 16.370 1.00 93.88 214 ASN A O 1
ATOM 1684 N N . GLN A 1 215 ? 4.875 4.180 16.961 1.00 96.12 215 GLN A N 1
ATOM 1685 C CA . GLN A 1 215 ? 5.460 2.973 16.366 1.00 96.12 215 GLN A CA 1
ATOM 1686 C C . GLN A 1 215 ? 5.505 3.080 14.838 1.00 96.12 215 GLN A C 1
ATOM 1688 O O . GLN A 1 215 ? 6.563 2.850 14.251 1.00 96.12 215 GLN A O 1
ATOM 1693 N N . ILE A 1 216 ? 4.405 3.504 14.204 1.00 96.06 216 ILE A N 1
ATOM 1694 C CA . ILE A 1 216 ? 4.346 3.736 12.752 1.00 96.06 216 ILE A CA 1
ATOM 1695 C C . ILE A 1 216 ? 5.387 4.785 12.343 1.00 96.06 216 ILE A C 1
ATOM 1697 O O . ILE A 1 216 ? 6.214 4.522 11.473 1.00 96.06 216 ILE A O 1
ATOM 1701 N N . THR A 1 217 ? 5.430 5.933 13.022 1.00 94.81 217 THR A N 1
ATOM 1702 C CA . THR A 1 217 ? 6.393 7.014 12.758 1.00 94.81 217 THR A CA 1
ATOM 1703 C C . THR A 1 217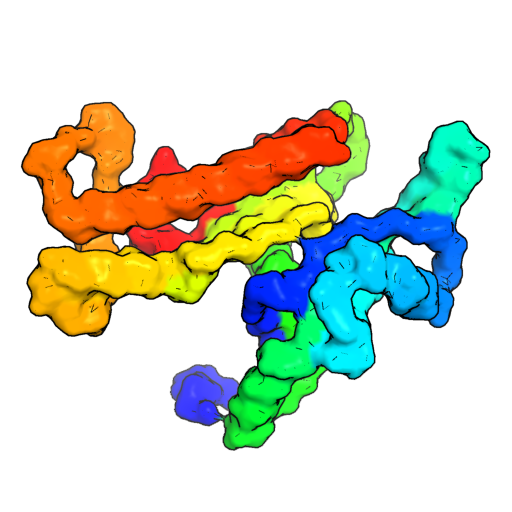 ? 7.840 6.546 12.898 1.00 94.81 217 THR A C 1
ATOM 1705 O O . THR A 1 217 ? 8.696 6.924 12.096 1.00 94.81 217 THR A O 1
ATOM 1708 N N . LYS A 1 218 ? 8.144 5.688 13.880 1.00 96.69 218 LYS A N 1
ATOM 1709 C CA . LYS A 1 218 ? 9.481 5.098 14.039 1.00 96.69 218 LYS A CA 1
ATOM 1710 C C . LYS A 1 218 ? 9.863 4.234 12.835 1.00 96.69 218 LYS A C 1
ATOM 1712 O O . LYS A 1 218 ? 10.984 4.355 12.343 1.00 96.69 218 LYS A O 1
ATOM 1717 N N . GLU A 1 219 ? 8.953 3.399 12.342 1.00 96.88 219 GLU A N 1
ATOM 1718 C CA . GLU A 1 219 ? 9.193 2.557 11.162 1.00 96.88 219 GLU A CA 1
ATOM 1719 C C . GLU A 1 219 ? 9.269 3.370 9.860 1.00 96.88 219 GLU A C 1
ATOM 1721 O O . GLU A 1 219 ? 10.120 3.093 9.007 1.00 96.88 219 GLU A O 1
ATOM 1726 N N . VAL A 1 220 ? 8.471 4.435 9.731 1.00 96.50 220 VAL A N 1
ATOM 1727 C CA . VAL A 1 220 ? 8.577 5.399 8.625 1.00 96.50 220 VAL A CA 1
ATOM 1728 C C . VAL A 1 220 ? 9.954 6.062 8.638 1.00 96.50 220 VAL A C 1
ATOM 1730 O O . VAL A 1 220 ? 10.659 6.005 7.634 1.00 96.50 220 VAL A O 1
ATOM 1733 N N . ARG A 1 221 ? 10.406 6.605 9.778 1.00 95.94 221 ARG A N 1
ATOM 1734 C CA . ARG A 1 221 ? 11.739 7.228 9.904 1.00 95.94 221 ARG A CA 1
ATOM 1735 C C . ARG A 1 221 ? 12.866 6.266 9.538 1.00 95.94 221 ARG A C 1
ATOM 1737 O O . ARG A 1 221 ? 13.749 6.640 8.775 1.00 95.94 221 ARG A O 1
ATOM 1744 N N . LYS A 1 222 ? 12.824 5.020 10.025 1.00 96.00 222 LYS A N 1
ATOM 1745 C CA . LYS A 1 222 ? 13.801 3.984 9.642 1.00 96.00 222 LYS A CA 1
ATOM 1746 C C . LYS A 1 222 ? 13.821 3.750 8.132 1.00 96.00 222 LYS A C 1
ATOM 1748 O O . LYS A 1 222 ? 14.897 3.653 7.549 1.00 96.00 222 LYS A O 1
ATOM 1753 N N . SER A 1 223 ? 12.648 3.687 7.509 1.00 94.88 223 SER A N 1
ATOM 1754 C CA . SER A 1 223 ? 12.508 3.462 6.069 1.00 94.88 223 SER A CA 1
ATOM 1755 C C . SER A 1 223 ? 13.053 4.633 5.244 1.00 94.88 223 SER A C 1
ATOM 1757 O O . SER A 1 223 ? 13.784 4.415 4.281 1.00 94.88 223 SER A O 1
ATOM 1759 N N . LEU A 1 224 ? 12.776 5.874 5.658 1.00 94.94 224 LEU A N 1
ATOM 1760 C CA . LEU A 1 224 ? 13.330 7.077 5.028 1.00 94.94 224 LEU A CA 1
ATOM 1761 C C . LEU A 1 224 ? 14.854 7.159 5.190 1.00 94.94 224 LEU A C 1
ATOM 1763 O O . LEU A 1 224 ? 15.556 7.509 4.242 1.00 94.94 224 LEU A O 1
ATOM 1767 N N . SER A 1 225 ? 15.386 6.821 6.366 1.00 93.06 225 SER A N 1
ATOM 1768 C CA . SER A 1 225 ? 16.836 6.772 6.585 1.00 93.06 225 SER A CA 1
ATOM 1769 C C . SER A 1 225 ? 17.498 5.708 5.713 1.00 93.06 225 SER A C 1
ATOM 1771 O O . SER A 1 225 ? 18.501 5.992 5.069 1.00 93.06 225 SER A O 1
ATOM 1773 N N . TYR A 1 226 ? 16.910 4.511 5.632 1.00 92.00 226 TYR A N 1
ATOM 1774 C CA . TYR A 1 226 ? 17.392 3.436 4.764 1.00 92.00 226 TYR A CA 1
ATOM 1775 C C . TYR A 1 226 ? 17.452 3.872 3.295 1.00 92.00 226 TYR A C 1
ATOM 1777 O O . TYR A 1 226 ? 18.494 3.730 2.657 1.00 92.00 226 TYR A O 1
ATOM 1785 N N . TYR A 1 227 ? 16.370 4.463 2.778 1.00 91.31 227 TYR A N 1
ATOM 1786 C CA . TYR A 1 227 ? 16.329 4.939 1.396 1.00 91.31 227 TYR A CA 1
ATOM 1787 C C . TYR A 1 227 ? 17.361 6.043 1.133 1.00 91.31 227 TYR A C 1
ATOM 1789 O O . TYR A 1 227 ? 18.059 6.007 0.120 1.00 91.31 227 TYR A O 1
ATOM 1797 N N . LYS A 1 228 ? 17.523 6.986 2.071 1.00 90.19 228 LYS A N 1
ATOM 1798 C CA . LYS A 1 228 ? 18.519 8.064 1.972 1.00 90.19 228 LYS A CA 1
ATOM 1799 C C . LYS A 1 228 ? 19.963 7.544 1.980 1.00 90.19 228 LYS A C 1
ATOM 1801 O O . LYS A 1 228 ? 20.812 8.143 1.335 1.00 90.19 228 LYS A O 1
ATOM 1806 N N . THR A 1 229 ? 20.253 6.443 2.674 1.00 89.25 229 THR A N 1
ATOM 1807 C CA . THR A 1 229 ? 21.587 5.815 2.642 1.00 89.25 229 THR A CA 1
ATOM 1808 C C . THR A 1 229 ? 21.871 5.138 1.299 1.00 89.25 229 THR A C 1
ATOM 1810 O O . THR A 1 229 ? 23.010 5.147 0.843 1.00 89.25 229 THR A O 1
ATOM 1813 N N . GLN A 1 230 ? 20.855 4.563 0.650 1.00 83.50 230 GLN A N 1
ATOM 1814 C CA . GLN A 1 230 ? 21.010 3.917 -0.660 1.00 83.50 230 GLN A CA 1
ATOM 1815 C C . GLN A 1 230 ? 21.025 4.902 -1.829 1.00 83.50 230 GLN A C 1
ATOM 1817 O O . GLN A 1 230 ? 21.661 4.643 -2.848 1.00 83.50 230 GLN A O 1
ATOM 1822 N N . SER A 1 231 ? 20.321 6.024 -1.691 1.00 80.19 231 SER A N 1
ATOM 1823 C CA . SER A 1 231 ? 20.144 7.011 -2.751 1.00 80.19 231 SER A CA 1
ATOM 1824 C C . SER A 1 231 ? 20.872 8.307 -2.421 1.00 80.19 231 SER A C 1
ATOM 1826 O O . SER A 1 231 ? 20.544 8.997 -1.458 1.00 80.19 231 SER A O 1
ATOM 1828 N N . GLN A 1 232 ? 21.835 8.686 -3.260 1.00 75.88 232 GLN A N 1
ATOM 1829 C CA . GLN A 1 232 ? 22.517 9.970 -3.121 1.00 75.88 232 GLN A CA 1
ATOM 1830 C C . GLN A 1 232 ? 21.582 11.139 -3.471 1.00 75.88 232 GLN A C 1
ATOM 1832 O O . GLN A 1 232 ? 20.745 11.027 -4.368 1.00 75.88 232 GLN A O 1
ATOM 1837 N N . LYS A 1 233 ? 21.766 12.269 -2.773 1.00 83.81 233 LYS A N 1
ATOM 1838 C CA . LYS A 1 233 ? 21.098 13.555 -3.041 1.00 83.81 233 LYS A CA 1
ATOM 1839 C C . LYS A 1 233 ? 19.559 13.485 -3.016 1.00 83.81 233 LYS A C 1
ATOM 1841 O O . LYS A 1 233 ? 18.892 13.923 -3.941 1.00 83.81 233 LYS A O 1
ATOM 1846 N N . VAL A 1 234 ? 18.967 12.919 -1.961 1.00 88.62 234 VAL A N 1
ATOM 1847 C CA . VAL A 1 234 ? 17.499 12.872 -1.791 1.00 88.62 234 VAL A CA 1
ATOM 1848 C C . VAL A 1 234 ? 16.986 14.086 -1.016 1.00 88.62 234 VAL A C 1
ATOM 1850 O O . VAL A 1 234 ? 17.456 14.363 0.092 1.00 88.62 234 VAL A O 1
ATOM 1853 N N . LYS A 1 235 ? 15.956 14.750 -1.554 1.00 90.19 235 LYS A N 1
ATOM 1854 C CA . LYS A 1 235 ? 15.158 15.770 -0.865 1.00 90.19 235 LYS A CA 1
ATOM 1855 C C . LYS A 1 235 ? 13.703 15.309 -0.776 1.00 90.19 235 LYS A C 1
ATOM 1857 O O . LYS A 1 235 ? 13.018 15.195 -1.789 1.00 90.19 235 LYS A O 1
ATOM 1862 N N . TYR A 1 236 ? 13.226 15.072 0.444 1.00 92.44 236 TYR A N 1
ATOM 1863 C CA . TYR A 1 236 ? 11.807 14.819 0.692 1.00 92.44 236 TYR A CA 1
ATOM 1864 C C . TYR A 1 236 ? 11.021 16.125 0.561 1.00 92.44 236 TYR A C 1
ATOM 1866 O O . TYR A 1 236 ? 11.452 17.150 1.089 1.00 92.44 236 TYR A O 1
ATOM 1874 N N . ASN A 1 237 ? 9.905 16.093 -0.164 1.00 90.88 237 ASN A N 1
ATOM 1875 C CA . ASN A 1 237 ? 9.166 17.295 -0.544 1.00 90.88 237 ASN A CA 1
ATOM 1876 C C . ASN A 1 237 ? 7.787 17.365 0.106 1.00 90.88 237 ASN A C 1
ATOM 1878 O O . ASN A 1 237 ? 7.539 18.259 0.911 1.00 90.88 237 ASN A O 1
ATOM 1882 N N . LYS A 1 238 ? 6.905 16.416 -0.208 1.00 91.62 238 LYS A N 1
ATOM 1883 C CA . LYS A 1 238 ? 5.556 16.354 0.364 1.00 91.62 238 LYS A CA 1
ATOM 1884 C C . LYS A 1 238 ? 5.282 14.994 0.980 1.00 91.62 238 LYS A C 1
ATOM 1886 O O . LYS A 1 238 ? 5.855 13.984 0.574 1.00 91.62 238 LYS A O 1
ATOM 1891 N N . MET A 1 239 ? 4.366 14.982 1.944 1.00 95.12 239 MET A N 1
ATOM 1892 C CA . MET A 1 239 ? 3.821 13.770 2.538 1.00 95.12 239 MET A CA 1
ATOM 1893 C C . MET A 1 239 ? 2.301 13.782 2.410 1.00 95.12 239 MET A C 1
ATOM 1895 O O . MET A 1 239 ? 1.638 14.721 2.842 1.00 95.12 239 MET A O 1
ATOM 1899 N N . ILE A 1 240 ? 1.758 12.732 1.809 1.00 96.00 240 ILE A N 1
ATOM 1900 C CA . ILE A 1 240 ? 0.330 12.502 1.639 1.00 96.00 240 ILE A CA 1
ATOM 1901 C C . ILE A 1 240 ? -0.069 11.411 2.622 1.00 96.00 240 ILE A C 1
ATOM 1903 O O . ILE A 1 240 ? 0.403 10.277 2.527 1.00 96.00 240 ILE A O 1
ATOM 1907 N N . LEU A 1 241 ? -0.944 11.752 3.562 1.00 95.69 241 LEU A N 1
ATOM 1908 C CA . LEU A 1 241 ? -1.537 10.792 4.483 1.00 95.69 241 LEU A CA 1
ATOM 1909 C C . LEU A 1 241 ? -2.889 10.322 3.937 1.00 95.69 241 LEU A C 1
ATOM 1911 O O . LEU A 1 241 ? -3.724 11.131 3.539 1.00 95.69 241 LEU A O 1
ATOM 1915 N N . SER A 1 242 ? -3.098 9.011 3.916 1.00 95.06 242 SER A N 1
ATOM 1916 C CA . SER A 1 242 ? -4.287 8.357 3.367 1.00 95.06 242 SER A CA 1
ATOM 1917 C C . SER A 1 242 ? -4.680 7.125 4.191 1.00 95.06 242 SER A C 1
ATOM 1919 O O . SER A 1 242 ? -3.989 6.741 5.139 1.00 95.06 242 SER A O 1
ATOM 1921 N N . GLY A 1 243 ? -5.803 6.501 3.834 1.00 93.31 243 GLY A N 1
ATOM 1922 C CA . GLY A 1 243 ? -6.387 5.383 4.576 1.00 93.31 243 GLY A CA 1
ATOM 1923 C C . GLY A 1 243 ? -7.313 5.835 5.708 1.00 93.31 243 GLY A C 1
ATOM 1924 O O . GLY A 1 243 ? -7.389 7.014 6.044 1.00 93.31 243 GLY A O 1
ATOM 1925 N N . GLY A 1 244 ? -8.051 4.891 6.296 1.00 93.19 244 GLY A N 1
ATOM 1926 C CA . GLY A 1 244 ? -9.094 5.203 7.282 1.00 93.19 244 GLY A CA 1
ATOM 1927 C C . GLY A 1 244 ? -8.571 5.930 8.525 1.00 93.19 244 GLY A C 1
ATOM 1928 O O . GLY A 1 244 ? -9.248 6.817 9.041 1.00 93.19 244 GLY A O 1
ATOM 1929 N N . CYS A 1 245 ? -7.348 5.613 8.963 1.00 93.44 245 CYS A N 1
ATOM 1930 C CA . CYS A 1 245 ? -6.727 6.259 10.120 1.00 93.44 245 CYS A CA 1
ATOM 1931 C C . CYS A 1 245 ? -6.216 7.676 9.840 1.00 93.44 245 CYS A C 1
ATOM 1933 O O . CYS A 1 245 ? -5.915 8.387 10.791 1.00 93.44 245 CYS A O 1
ATOM 1935 N N . ALA A 1 246 ? -6.156 8.121 8.580 1.00 92.25 246 ALA A N 1
ATOM 1936 C CA . ALA A 1 246 ? -5.845 9.515 8.260 1.00 92.25 246 ALA A CA 1
ATOM 1937 C C . ALA A 1 246 ? -6.916 10.500 8.772 1.00 92.25 246 ALA A C 1
ATOM 1939 O O . ALA A 1 246 ? -6.661 11.699 8.815 1.00 92.25 246 ALA A O 1
ATOM 1940 N N . ASN A 1 247 ? -8.094 9.992 9.156 1.00 91.94 247 ASN A N 1
ATOM 1941 C CA . ASN A 1 247 ? -9.185 10.764 9.753 1.00 91.94 247 ASN A CA 1
ATOM 1942 C C . ASN A 1 247 ? -9.077 10.908 11.278 1.00 91.94 247 ASN A C 1
ATOM 1944 O O . ASN A 1 247 ? -9.993 11.446 11.889 1.00 91.94 247 ASN A O 1
ATOM 1948 N N . ILE A 1 248 ? -8.023 10.385 11.911 1.00 89.94 248 ILE A N 1
ATOM 1949 C CA . ILE A 1 248 ? -7.772 10.668 13.327 1.00 89.94 248 ILE A CA 1
ATOM 1950 C C . ILE A 1 248 ? -7.441 12.161 13.437 1.00 89.94 248 ILE A C 1
ATOM 1952 O O . ILE A 1 248 ? -6.510 12.632 12.783 1.00 89.94 248 ILE A O 1
ATOM 1956 N N . ASP A 1 249 ? -8.209 12.900 14.237 1.00 85.50 249 ASP A N 1
ATOM 1957 C CA . ASP A 1 249 ? -8.018 14.343 14.429 1.00 85.50 249 ASP A CA 1
ATOM 1958 C C . ASP A 1 249 ? -6.561 14.654 14.802 1.00 85.50 249 ASP A C 1
ATOM 1960 O O . ASP A 1 249 ? -5.978 13.945 15.608 1.00 85.50 249 ASP A O 1
ATOM 1964 N N . ASN A 1 250 ? -5.965 15.700 14.226 1.00 85.56 250 ASN A N 1
ATOM 1965 C CA . ASN A 1 250 ? -4.579 16.140 14.475 1.00 85.56 250 ASN A CA 1
ATOM 1966 C C . ASN A 1 250 ? -3.464 15.124 14.141 1.00 85.56 250 ASN A C 1
ATOM 1968 O O . ASN A 1 250 ? -2.313 15.336 14.499 1.00 85.56 250 ASN A O 1
ATOM 1972 N N . ILE A 1 251 ? -3.739 14.040 13.405 1.00 86.69 251 ILE A N 1
ATOM 1973 C CA . ILE A 1 251 ? -2.689 13.094 12.961 1.00 86.69 251 ILE A CA 1
ATOM 1974 C C . ILE A 1 251 ? -1.661 13.714 11.996 1.00 86.69 251 ILE A C 1
ATOM 1976 O O . ILE A 1 251 ? -0.603 13.134 11.756 1.00 86.69 251 ILE A O 1
ATOM 1980 N N . LYS A 1 252 ? -2.004 14.850 11.377 1.00 83.81 252 LYS A N 1
ATOM 1981 C CA . LYS A 1 252 ? -1.142 15.553 10.418 1.00 83.81 252 LYS A CA 1
ATOM 1982 C C . LYS A 1 252 ? -0.077 16.420 11.095 1.00 83.81 252 LYS A C 1
ATOM 1984 O O . LYS A 1 252 ? 0.902 16.739 10.422 1.00 83.81 252 LYS A O 1
ATOM 1989 N N . ASP A 1 253 ? -0.297 16.798 12.354 1.00 78.62 253 ASP A N 1
ATOM 1990 C CA . ASP A 1 253 ? 0.583 17.672 13.140 1.00 78.62 253 ASP A CA 1
ATOM 1991 C C . ASP A 1 253 ? 1.743 16.878 13.769 1.00 78.62 253 ASP A C 1
ATOM 1993 O O . ASP A 1 253 ? 2.876 17.413 13.813 1.00 78.62 253 ASP A O 1
#

Sequence (253 aa):
IELLNDSGIRDRKAIIAITGQKVIIREIVLPIMEDKELMAGVMWEAPKYVPYDLDESIIDAEKVDEFVEKDGNKMMRVLLVAAPKSIIQPYMEVLKKARIIPKIVDVVSSANIRAFENHLSVKKEEEQENKIIDIIISIGASSTILSLVEKGSLKFTRNILVGGNDITKAIAKSLNISFDEAEKLKRETKIVLGPEAKEEKKNESEKIIVKILNQITKEVRKSLSYYKTQSQKVKYNKMILSGGCANIDNIKD

Organism: NCBI:txid412755